Protein AF-A0A7K1LRT9-F1 (afdb_monomer_lite)

Sequence (204 aa):
MMAESLGYDSTLHYGSMNYDNSKLNEEIDSIYSEYKFQIENDLSFPEQRLFNKKLDRLYADDLKVLMGGPVQTLLTGILGLIILGYRKASIEENGMTLLDWIAVFLSLFWLREVFNLVHSFLVGIFYKQPDFFGGDERYISEYYGLYPGTLPIILGILGLLITLFVIFRILPKALQIPFIVSGLIGGISGYIIWFHVVGPFLLP

Secondary structure (DSSP, 8-state):
-HHHHTT--EEEETTEEEE--HHHHHHHHHHHHHSHHHHHTT---TTHHHHHHHHHHHHHHHHHHHHHHHHHHHHHHHHHHHHHHHHHHHHHHH---HHHHHHHHHHGGGHHHHHHHHHHHHHHHHHT-S----SHHHHHHHHTT--TTHHHHHHHHHHHHHHHHIIIIIS-HHHHHHHHHHHHHHHHHHHHHIIIIIHHHH--

pLDDT: mean 70.75, std 14.34, range [31.97, 88.5]

Structure (mmCIF, N/CA/C/O backbone):
data_AF-A0A7K1LRT9-F1
#
_entry.id   AF-A0A7K1LRT9-F1
#
loop_
_atom_site.group_PDB
_atom_site.id
_atom_site.type_symbol
_atom_site.label_atom_id
_atom_site.label_alt_id
_atom_site.label_comp_id
_atom_site.label_asym_id
_atom_site.label_entity_id
_atom_site.label_seq_id
_atom_site.pdbx_PDB_ins_code
_atom_site.Cartn_x
_atom_site.Cartn_y
_atom_site.Cartn_z
_atom_site.occupancy
_atom_site.B_iso_or_equiv
_atom_site.auth_seq_id
_atom_site.auth_comp_id
_atom_site.auth_asym_id
_atom_site.auth_atom_id
_atom_site.pdbx_PDB_model_num
ATOM 1 N N . MET A 1 1 ? -6.123 10.943 -15.034 1.00 48.28 1 MET A N 1
ATOM 2 C CA . MET A 1 1 ? -4.993 10.127 -14.515 1.00 48.28 1 MET A CA 1
ATOM 3 C C . MET A 1 1 ? -3.677 10.723 -15.019 1.00 48.28 1 MET A C 1
ATOM 5 O O . MET A 1 1 ? -3.716 11.446 -16.005 1.00 48.28 1 MET A O 1
ATOM 9 N N . MET A 1 2 ? -2.533 10.497 -14.355 1.00 41.62 2 MET A N 1
ATOM 10 C CA . MET A 1 2 ? -1.248 11.145 -14.714 1.00 41.62 2 MET A CA 1
ATOM 11 C C . MET A 1 2 ? -0.812 10.851 -16.161 1.00 41.62 2 MET A C 1
ATOM 13 O O . MET A 1 2 ? -0.379 11.761 -16.858 1.00 41.62 2 MET A O 1
ATOM 17 N N . ALA A 1 3 ? -1.015 9.631 -16.655 1.00 45.69 3 ALA A N 1
ATOM 18 C CA . ALA A 1 3 ? -0.659 9.270 -18.029 1.00 45.69 3 ALA A CA 1
ATOM 19 C C . ALA A 1 3 ? -1.539 9.920 -19.105 1.00 45.69 3 ALA A C 1
ATOM 21 O O . ALA A 1 3 ? -1.036 10.349 -20.136 1.00 45.69 3 ALA A O 1
ATOM 22 N N . GLU A 1 4 ? -2.829 10.088 -18.822 1.00 47.31 4 GLU A N 1
ATOM 23 C CA . GLU A 1 4 ? -3.756 10.815 -19.695 1.00 47.31 4 GLU A CA 1
ATOM 24 C C . GLU A 1 4 ? -3.394 12.311 -19.747 1.00 47.31 4 GLU A C 1
ATOM 26 O O . GLU A 1 4 ? -3.442 12.940 -20.799 1.00 47.31 4 GLU A O 1
ATOM 31 N N . SER A 1 5 ? -2.908 12.873 -18.629 1.00 47.41 5 SER A N 1
ATOM 32 C CA . SER A 1 5 ? -2.370 14.244 -18.599 1.00 47.41 5 SER A CA 1
ATOM 33 C C . SER A 1 5 ? -1.028 14.401 -19.328 1.00 47.41 5 SER A C 1
ATOM 35 O O . SER A 1 5 ? -0.630 15.521 -19.642 1.00 47.41 5 SER A O 1
ATOM 37 N N . LEU A 1 6 ? -0.343 13.285 -19.604 1.00 50.56 6 LEU A N 1
ATOM 38 C CA . LEU A 1 6 ? 0.922 13.212 -20.341 1.00 50.56 6 LEU A CA 1
ATOM 39 C C . LEU A 1 6 ? 0.732 12.811 -21.819 1.00 50.56 6 LEU A C 1
ATOM 41 O O . LEU A 1 6 ? 1.711 12.813 -22.563 1.00 50.56 6 LEU A O 1
ATOM 45 N N . GLY A 1 7 ? -0.506 12.545 -22.258 1.00 41.66 7 GLY A N 1
ATOM 46 C CA . GLY A 1 7 ? -0.851 12.277 -23.659 1.00 41.66 7 GLY A CA 1
ATOM 47 C C . GLY A 1 7 ? -0.732 10.817 -24.105 1.00 41.66 7 GLY A C 1
ATOM 48 O O . GLY A 1 7 ? -0.661 10.578 -25.308 1.00 41.66 7 GLY A O 1
ATOM 49 N N . TYR A 1 8 ? -0.698 9.862 -23.171 1.00 46.38 8 TYR A N 1
ATOM 50 C CA . TYR A 1 8 ? -0.685 8.429 -23.483 1.00 46.38 8 TYR A CA 1
ATOM 51 C C . TYR A 1 8 ? -2.099 7.837 -23.441 1.00 46.38 8 TYR A C 1
ATOM 53 O O . TYR A 1 8 ? -2.842 8.075 -22.484 1.00 46.38 8 TYR A O 1
ATOM 61 N N . ASP A 1 9 ? -2.436 7.022 -24.445 1.00 42.78 9 ASP A N 1
ATOM 62 C CA . ASP A 1 9 ? -3.629 6.176 -24.429 1.00 42.78 9 ASP A CA 1
ATOM 63 C C . ASP A 1 9 ? -3.404 5.044 -23.415 1.00 42.78 9 ASP A C 1
ATOM 65 O O . ASP A 1 9 ? -2.528 4.190 -23.558 1.00 42.78 9 ASP A O 1
ATOM 69 N N . SER A 1 10 ? -4.151 5.068 -22.314 1.00 39.25 10 SER A N 1
ATOM 70 C CA . SER A 1 10 ? -4.064 4.040 -21.277 1.00 39.25 10 SER A CA 1
ATOM 71 C C . SER A 1 10 ? -5.069 2.930 -21.563 1.00 39.25 10 SER A C 1
ATOM 73 O O . SER A 1 10 ? -6.276 3.168 -21.493 1.00 39.25 10 SER A O 1
ATOM 75 N N . THR A 1 11 ? -4.595 1.711 -21.818 1.00 40.38 11 THR A N 1
ATOM 76 C CA . THR A 1 11 ? -5.452 0.520 -21.811 1.00 40.38 11 THR A CA 1
ATOM 77 C C . THR A 1 11 ? -5.345 -0.148 -20.442 1.00 40.38 11 THR A C 1
ATOM 79 O O . THR A 1 11 ? -4.331 -0.717 -20.043 1.00 40.38 11 THR A O 1
ATOM 82 N N . LEU A 1 12 ? -6.408 0.002 -19.655 1.00 36.09 12 LEU A N 1
ATOM 83 C CA . LEU A 1 12 ? -6.509 -0.552 -18.310 1.00 36.09 12 LEU A CA 1
ATOM 84 C C . LEU A 1 12 ? -6.800 -2.054 -18.412 1.00 36.09 12 LEU A C 1
ATOM 86 O O . LEU A 1 12 ? -7.919 -2.451 -18.723 1.00 36.09 12 LEU A O 1
ATOM 90 N N . HIS A 1 13 ? -5.804 -2.894 -18.128 1.00 35.81 13 HIS A N 1
ATOM 91 C CA . HIS A 1 13 ? -6.025 -4.317 -17.896 1.00 35.81 13 HIS A CA 1
ATOM 92 C C . HIS A 1 13 ? -6.082 -4.621 -16.402 1.00 35.81 13 HIS A C 1
ATOM 94 O O . HIS A 1 13 ? -5.431 -3.995 -15.567 1.00 35.81 13 HIS A O 1
ATOM 100 N N . TYR A 1 14 ? -6.910 -5.605 -16.066 1.00 31.97 14 TYR A N 1
ATOM 101 C CA . TYR A 1 14 ? -7.457 -5.809 -14.730 1.00 31.97 14 TYR A CA 1
ATOM 102 C C . TYR A 1 14 ? -6.443 -6.075 -13.598 1.00 31.97 14 TYR A C 1
ATOM 104 O O . TYR A 1 14 ? -6.769 -5.952 -12.416 1.00 31.97 14 TYR A O 1
ATOM 112 N N . GLY A 1 15 ? -5.204 -6.418 -13.951 1.00 32.94 15 GLY A N 1
ATOM 113 C CA . GLY A 1 15 ? -4.104 -6.659 -13.015 1.00 32.94 15 GLY A CA 1
ATOM 114 C C . GLY A 1 15 ? -2.820 -5.892 -13.334 1.00 32.94 15 GLY A C 1
ATOM 115 O O . GLY A 1 15 ? -1.821 -6.100 -12.655 1.00 32.94 15 GLY A O 1
ATOM 116 N N . S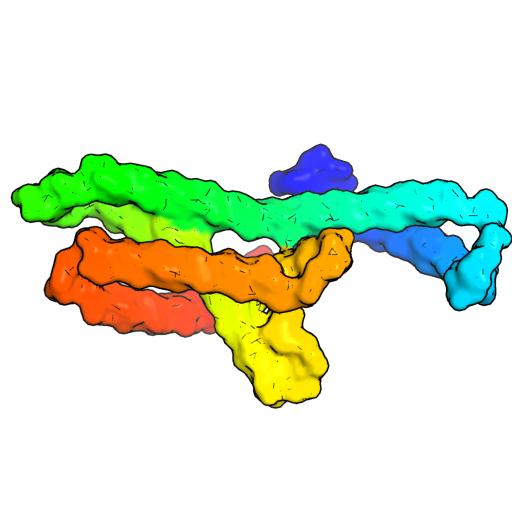ER A 1 16 ? -2.823 -5.028 -14.350 1.00 32.38 16 SER A N 1
ATOM 117 C CA . SER A 1 16 ? -1.655 -4.248 -14.757 1.00 32.38 16 SER A CA 1
ATOM 118 C C . SER A 1 16 ? -2.092 -3.064 -15.608 1.00 32.38 16 SER A C 1
ATOM 120 O O . SER A 1 16 ? -2.808 -3.221 -16.599 1.00 32.38 16 SER A O 1
ATOM 122 N N . MET A 1 17 ? -1.630 -1.874 -15.247 1.00 33.28 17 MET A N 1
ATOM 123 C CA . MET A 1 17 ? -1.825 -0.687 -16.063 1.00 33.28 17 MET A CA 1
ATOM 124 C C . MET A 1 17 ? -0.723 -0.670 -17.125 1.00 33.28 17 MET A C 1
ATOM 126 O O . MET A 1 17 ? 0.401 -0.274 -16.836 1.00 33.28 17 MET A O 1
ATOM 130 N N . ASN A 1 18 ? -1.031 -1.164 -18.327 1.00 37.34 18 ASN A N 1
ATOM 131 C CA . ASN A 1 18 ? -0.152 -0.987 -19.476 1.00 37.34 18 ASN A CA 1
ATOM 132 C C . ASN A 1 18 ? -0.435 0.392 -20.071 1.00 37.34 18 ASN A C 1
ATOM 134 O O . ASN A 1 18 ? -1.564 0.715 -20.445 1.00 37.34 18 ASN A O 1
ATOM 138 N N . TYR A 1 19 ? 0.598 1.220 -20.128 1.00 42.44 19 TYR A N 1
ATOM 139 C CA . TYR A 1 19 ? 0.552 2.468 -20.871 1.00 42.44 19 TYR A CA 1
ATOM 140 C C . TYR A 1 19 ? 1.066 2.218 -22.277 1.00 42.44 19 TYR A C 1
ATOM 142 O O . TYR A 1 19 ? 2.055 1.505 -22.454 1.00 42.44 19 TYR A O 1
ATOM 150 N N . ASP A 1 20 ? 0.377 2.772 -23.273 1.00 43.56 20 ASP A N 1
ATOM 151 C CA . ASP A 1 20 ? 0.738 2.580 -24.667 1.00 43.56 20 ASP A CA 1
ATOM 152 C C . ASP A 1 20 ? 1.995 3.391 -25.024 1.00 43.56 20 ASP A C 1
ATOM 154 O O . ASP A 1 20 ? 1.945 4.500 -25.554 1.00 43.56 20 ASP A O 1
ATOM 158 N N . ASN A 1 21 ? 3.150 2.817 -24.690 1.00 51.25 21 ASN A N 1
ATOM 159 C CA . ASN A 1 21 ? 4.455 3.227 -25.189 1.00 51.25 21 ASN A CA 1
ATOM 160 C C . ASN A 1 21 ? 4.790 2.519 -26.514 1.00 51.25 21 ASN A C 1
ATOM 162 O O . ASN A 1 21 ? 5.950 2.560 -26.908 1.00 51.25 21 ASN A O 1
ATOM 166 N N . SER A 1 22 ? 3.834 1.883 -27.219 1.00 53.91 22 SER A N 1
ATOM 167 C CA . SER A 1 22 ? 4.107 1.067 -28.421 1.00 53.91 22 SER A CA 1
ATOM 168 C C . SER A 1 22 ? 4.966 1.795 -29.444 1.00 53.91 22 SER A C 1
ATOM 170 O O . SER A 1 22 ? 5.979 1.257 -29.854 1.00 53.91 22 SER A O 1
ATOM 172 N N . LYS A 1 23 ? 4.666 3.057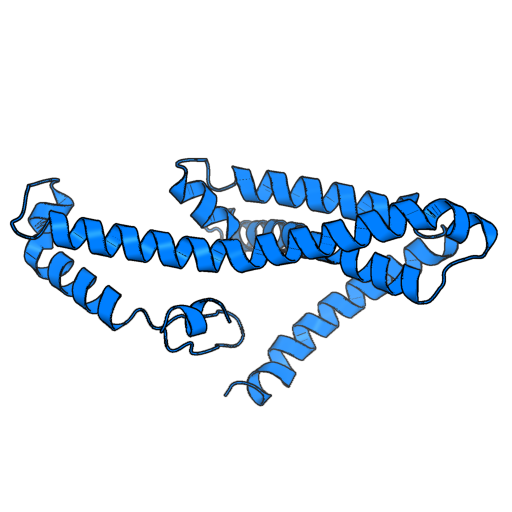 -29.764 1.00 55.25 23 LYS A N 1
ATOM 173 C CA . LYS A 1 23 ? 5.491 3.864 -30.677 1.00 55.25 23 LYS A CA 1
ATOM 174 C C . LYS A 1 23 ? 6.902 4.137 -30.163 1.00 55.25 23 LYS A C 1
ATOM 176 O O . LYS A 1 23 ? 7.846 4.121 -30.942 1.00 55.25 23 LYS A O 1
ATOM 181 N N . LEU A 1 24 ? 7.056 4.428 -28.870 1.00 57.38 24 LEU A N 1
ATOM 182 C CA . LEU A 1 24 ? 8.366 4.712 -28.280 1.00 57.38 24 LEU A CA 1
ATOM 183 C C . LEU A 1 24 ? 9.198 3.424 -28.166 1.00 57.38 24 LEU A C 1
ATOM 185 O O . LEU A 1 24 ? 10.389 3.456 -28.456 1.00 57.38 24 LEU A O 1
ATOM 189 N N . ASN A 1 25 ? 8.557 2.307 -27.819 1.00 57.06 25 ASN A N 1
ATOM 190 C CA . ASN A 1 25 ? 9.142 0.970 -27.776 1.00 57.06 25 ASN A CA 1
ATOM 191 C C . ASN A 1 25 ? 9.493 0.460 -29.172 1.00 57.06 25 ASN A C 1
ATOM 193 O O . ASN A 1 25 ? 10.607 0.007 -29.357 1.00 57.06 25 ASN A O 1
ATOM 197 N N . GLU A 1 26 ? 8.622 0.608 -30.169 1.00 62.16 26 GLU A N 1
ATOM 198 C CA . GLU A 1 26 ? 8.903 0.245 -31.564 1.00 62.16 26 GLU A CA 1
ATOM 199 C C . GLU A 1 26 ? 10.068 1.063 -32.131 1.00 62.16 26 GLU A C 1
ATOM 201 O O . GLU A 1 26 ? 10.920 0.527 -32.834 1.00 62.16 26 GLU A O 1
ATOM 206 N N . GLU A 1 27 ? 10.157 2.356 -31.802 1.00 63.97 27 GLU A N 1
ATOM 207 C CA . GLU A 1 27 ? 11.284 3.201 -32.205 1.00 63.97 27 GLU A CA 1
ATOM 208 C C . GLU A 1 27 ? 12.588 2.821 -31.480 1.00 63.97 27 GLU A C 1
ATOM 210 O O . GLU A 1 27 ? 13.654 2.849 -32.094 1.00 63.97 27 GLU A O 1
ATOM 215 N N . ILE A 1 28 ? 12.529 2.452 -30.196 1.00 63.91 28 ILE A N 1
ATOM 216 C CA . ILE A 1 28 ? 13.687 1.952 -29.435 1.00 63.91 28 ILE A CA 1
ATOM 217 C C . ILE A 1 28 ? 14.117 0.573 -29.954 1.00 63.91 28 ILE A C 1
ATOM 219 O O . ILE A 1 28 ? 15.308 0.369 -30.176 1.00 63.91 28 ILE A O 1
ATOM 223 N N . ASP A 1 29 ? 13.177 -0.333 -30.218 1.00 67.31 29 ASP A N 1
ATOM 224 C CA . ASP A 1 29 ? 13.408 -1.679 -30.749 1.00 67.31 29 ASP A CA 1
ATOM 225 C C . ASP A 1 29 ? 13.947 -1.633 -32.180 1.00 67.31 29 ASP A C 1
ATOM 227 O O . ASP A 1 29 ? 14.833 -2.412 -32.531 1.00 67.31 29 ASP A O 1
ATOM 231 N N . SER A 1 30 ? 13.477 -0.692 -33.005 1.00 71.00 30 SER A N 1
ATOM 232 C CA . SER A 1 30 ? 14.014 -0.438 -34.347 1.00 71.00 30 SER A CA 1
ATOM 233 C C . SER A 1 30 ? 15.479 -0.005 -34.283 1.00 71.00 30 SER A C 1
ATOM 235 O O . SER A 1 30 ? 16.317 -0.580 -34.972 1.00 71.00 30 SER A O 1
ATOM 237 N N . ILE A 1 31 ? 15.816 0.966 -33.428 1.00 67.88 31 ILE A N 1
ATOM 238 C CA . ILE A 1 31 ? 17.205 1.425 -33.264 1.00 67.88 31 ILE A CA 1
ATOM 239 C C . ILE A 1 31 ? 18.064 0.311 -32.640 1.00 67.88 31 ILE A C 1
ATOM 241 O O . ILE A 1 31 ? 19.204 0.092 -33.048 1.00 67.88 31 ILE A O 1
ATOM 245 N N . TYR A 1 32 ? 17.520 -0.439 -31.681 1.00 67.12 32 TYR A N 1
ATOM 246 C CA . TYR A 1 32 ? 18.219 -1.554 -31.050 1.00 67.12 32 TYR A CA 1
ATOM 247 C C . TYR A 1 32 ? 18.503 -2.689 -32.037 1.00 67.12 32 TYR A C 1
ATOM 249 O O . TYR A 1 32 ? 19.597 -3.240 -32.037 1.00 67.12 32 TYR A O 1
ATOM 257 N N . SER A 1 33 ? 17.552 -3.033 -32.905 1.00 73.44 33 SER A N 1
ATOM 258 C CA . SER A 1 33 ? 17.732 -4.080 -33.916 1.00 73.44 33 SER A CA 1
ATOM 259 C C . SER A 1 33 ? 18.689 -3.665 -35.037 1.00 73.44 33 SER A C 1
ATOM 261 O O . SER A 1 33 ? 19.451 -4.508 -35.514 1.00 73.44 33 SER A O 1
ATOM 263 N N . GLU A 1 34 ? 18.726 -2.383 -35.401 1.00 77.94 34 GLU A N 1
ATOM 264 C CA . GLU A 1 34 ? 19.652 -1.837 -36.401 1.00 77.94 34 GLU A CA 1
ATOM 265 C C . GLU A 1 34 ? 21.098 -1.735 -35.884 1.00 77.94 34 GLU A C 1
ATOM 267 O O . GLU A 1 34 ? 22.041 -2.071 -36.603 1.00 77.94 34 GLU A O 1
ATOM 272 N N . TYR A 1 35 ? 21.283 -1.352 -34.617 1.00 74.12 35 TYR A N 1
ATOM 273 C CA . TYR A 1 35 ? 22.601 -1.125 -34.007 1.00 74.12 35 TYR A CA 1
ATOM 274 C C . TYR A 1 35 ? 22.953 -2.134 -32.906 1.00 74.12 35 TYR A C 1
ATOM 276 O O . TYR A 1 35 ? 23.788 -1.856 -32.042 1.00 74.12 35 TYR A O 1
ATOM 284 N N . LYS A 1 36 ? 22.343 -3.325 -32.937 1.00 72.62 36 LYS A N 1
ATOM 285 C CA . LYS A 1 36 ? 22.464 -4.355 -31.892 1.00 72.62 36 LYS A CA 1
ATOM 286 C C . LYS A 1 36 ? 23.911 -4.657 -31.519 1.00 72.62 36 LYS A C 1
ATOM 288 O O . LYS A 1 36 ? 24.269 -4.662 -30.347 1.00 72.62 36 LYS A O 1
ATOM 293 N N . PHE A 1 37 ? 24.752 -4.879 -32.528 1.00 71.12 37 PHE A N 1
ATOM 294 C CA . PHE A 1 37 ? 26.162 -5.201 -32.325 1.00 71.12 37 PHE A CA 1
ATOM 295 C C . PHE A 1 37 ? 26.911 -4.054 -31.638 1.00 71.12 37 PHE A C 1
ATOM 297 O O . PHE A 1 37 ? 27.741 -4.290 -30.767 1.00 71.12 37 PHE A O 1
ATOM 304 N N . GLN A 1 38 ? 26.617 -2.811 -32.009 1.00 74.50 38 GLN A N 1
ATOM 305 C CA . GLN A 1 38 ? 27.254 -1.630 -31.445 1.00 74.50 38 GLN A CA 1
ATOM 306 C C . GLN A 1 38 ? 26.802 -1.396 -30.002 1.00 74.50 38 GLN A C 1
ATOM 308 O O . GLN A 1 38 ? 27.637 -1.095 -29.157 1.00 74.50 38 GLN A O 1
ATOM 313 N N . ILE A 1 39 ? 25.519 -1.605 -29.705 1.00 70.94 39 ILE A N 1
ATOM 314 C CA . ILE A 1 39 ? 24.955 -1.470 -28.357 1.00 70.94 39 ILE A CA 1
ATOM 315 C C . ILE A 1 39 ? 25.490 -2.565 -27.424 1.00 70.94 39 ILE A C 1
ATOM 317 O O . ILE A 1 39 ? 25.904 -2.262 -26.312 1.00 70.94 39 ILE A O 1
ATOM 321 N N . GLU A 1 40 ? 25.547 -3.824 -27.872 1.00 74.00 40 GLU A N 1
ATOM 322 C CA . GLU A 1 40 ? 26.049 -4.945 -27.058 1.00 74.00 40 GLU A CA 1
ATOM 323 C C . GLU A 1 40 ? 27.565 -4.884 -26.796 1.00 74.00 40 GLU A C 1
ATOM 325 O O . GLU A 1 40 ? 28.043 -5.491 -25.841 1.00 74.00 40 GLU A O 1
ATOM 330 N N . ASN A 1 41 ? 28.324 -4.163 -27.629 1.00 75.19 41 ASN A N 1
ATOM 331 C CA . ASN A 1 41 ? 29.781 -4.024 -27.505 1.00 75.19 41 ASN A CA 1
ATOM 332 C C . ASN A 1 41 ? 30.223 -2.626 -27.025 1.00 75.19 41 ASN A C 1
ATOM 334 O O . ASN A 1 41 ? 31.404 -2.298 -27.153 1.00 75.19 41 ASN A O 1
ATOM 338 N N . ASP A 1 42 ? 29.305 -1.799 -26.506 1.00 70.38 42 ASP A N 1
ATOM 339 C CA . ASP A 1 42 ? 29.569 -0.421 -26.048 1.00 70.38 42 ASP A CA 1
ATOM 340 C C . ASP A 1 42 ? 30.277 0.468 -27.097 1.00 70.38 42 ASP A C 1
ATOM 342 O O . ASP A 1 42 ? 31.069 1.365 -26.789 1.00 70.38 42 ASP A O 1
ATOM 346 N N . LEU A 1 43 ? 29.993 0.234 -28.378 1.00 75.56 43 LEU A N 1
ATOM 347 C CA . LEU A 1 43 ? 30.527 1.014 -29.489 1.00 75.56 43 LEU A CA 1
ATOM 348 C C . LEU A 1 43 ? 29.627 2.218 -29.775 1.00 75.56 43 LEU A C 1
ATOM 350 O O . LEU A 1 43 ? 28.402 2.160 -29.664 1.00 75.56 43 LEU A O 1
ATOM 354 N N . SER A 1 44 ? 30.231 3.331 -30.191 1.00 76.25 44 SER A N 1
ATOM 355 C CA . SER A 1 44 ? 29.467 4.513 -30.582 1.00 76.25 44 SER A CA 1
ATOM 356 C C . SER A 1 44 ? 28.700 4.274 -31.886 1.00 76.25 44 SER A C 1
ATOM 358 O O . SER A 1 44 ? 29.216 3.683 -32.837 1.00 76.25 44 SER A O 1
ATOM 360 N N . PHE A 1 45 ? 27.462 4.766 -31.946 1.00 80.62 45 PHE A N 1
ATOM 361 C CA . PHE A 1 45 ? 26.615 4.701 -33.137 1.00 80.62 45 PHE A CA 1
ATOM 362 C C . PHE A 1 45 ? 25.968 6.065 -33.432 1.00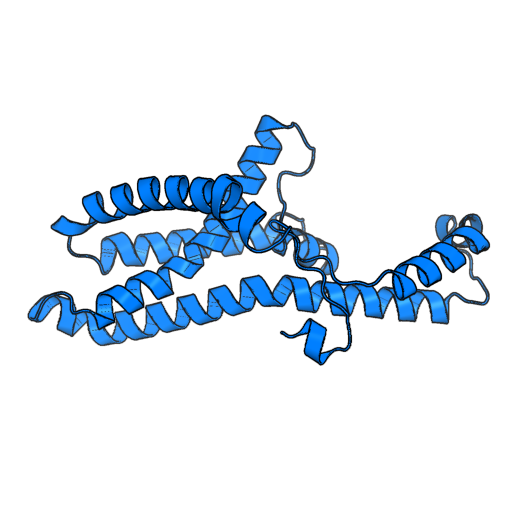 80.62 45 PHE A C 1
ATOM 364 O O . PHE A 1 45 ? 25.802 6.877 -32.515 1.00 80.62 45 PHE A O 1
ATOM 371 N N . PRO A 1 46 ? 25.622 6.361 -34.701 1.00 75.44 46 PRO A N 1
ATOM 372 C CA . PRO A 1 46 ? 25.160 7.690 -35.120 1.00 75.44 46 PRO A CA 1
ATOM 373 C C . PRO A 1 46 ? 23.951 8.206 -34.329 1.00 75.44 46 PRO A C 1
ATOM 375 O O . PRO A 1 46 ? 23.845 9.398 -34.039 1.00 75.44 46 PRO A O 1
ATOM 378 N N . GLU A 1 47 ? 23.068 7.298 -33.923 1.00 74.31 47 GLU A N 1
ATOM 379 C CA . GLU A 1 47 ? 21.813 7.609 -33.237 1.00 74.31 47 GLU A CA 1
ATOM 380 C C . GLU A 1 47 ? 21.894 7.473 -31.711 1.00 74.31 47 GLU A C 1
ATOM 382 O O . GLU A 1 47 ? 20.890 7.644 -31.023 1.00 74.31 47 GLU A O 1
ATOM 387 N N . GLN A 1 48 ? 23.087 7.264 -31.147 1.00 71.25 48 GLN A N 1
ATOM 388 C CA . GLN A 1 48 ? 23.288 6.999 -29.717 1.00 71.25 48 GLN A CA 1
ATOM 389 C C . GLN A 1 48 ? 22.702 8.080 -28.804 1.00 71.25 48 GLN A C 1
ATOM 391 O O . GLN A 1 48 ? 22.092 7.777 -27.782 1.00 71.25 48 GLN A O 1
ATOM 396 N N . ARG A 1 49 ? 22.808 9.360 -29.184 1.00 73.38 49 ARG A N 1
ATOM 397 C CA . ARG A 1 49 ? 22.186 10.459 -28.420 1.00 73.38 49 ARG A CA 1
ATOM 398 C C . ARG A 1 49 ? 20.660 10.425 -28.458 1.00 73.38 49 ARG A C 1
ATOM 400 O O . ARG A 1 49 ? 20.027 10.808 -27.478 1.00 73.38 49 ARG A O 1
ATOM 407 N N . LEU A 1 50 ? 20.075 10.031 -29.588 1.00 72.12 50 LEU A N 1
ATOM 408 C CA . LEU A 1 50 ? 18.625 9.952 -29.754 1.00 72.12 50 LEU A CA 1
ATOM 409 C C . LEU A 1 50 ? 18.071 8.729 -29.018 1.00 72.12 50 LEU A C 1
ATOM 411 O O . LEU A 1 50 ? 17.069 8.862 -28.319 1.00 72.12 50 L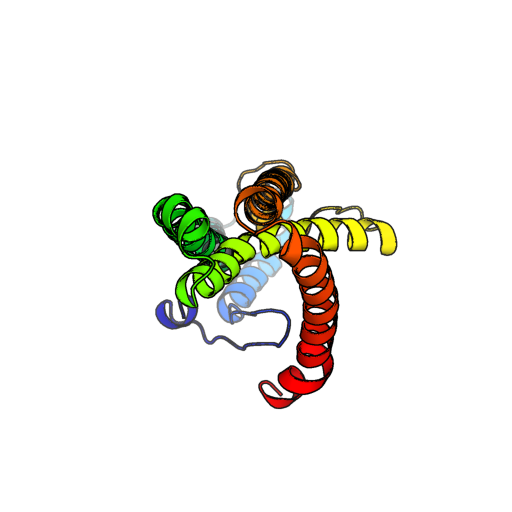EU A O 1
ATOM 415 N N . PHE A 1 51 ? 18.763 7.593 -29.122 1.00 69.50 51 PHE A N 1
ATOM 416 C CA . PHE A 1 51 ? 18.487 6.366 -28.382 1.00 69.50 51 PHE A CA 1
ATOM 417 C C . PHE A 1 51 ? 18.514 6.611 -26.873 1.00 69.50 51 PHE A C 1
ATOM 419 O O . PHE A 1 51 ? 17.491 6.436 -26.221 1.00 69.50 51 PHE A O 1
ATOM 426 N N . ASN A 1 52 ? 19.616 7.151 -26.339 1.00 71.00 52 ASN A N 1
ATOM 427 C CA . ASN A 1 52 ? 19.741 7.438 -24.907 1.00 71.00 52 ASN A CA 1
ATOM 428 C C . ASN A 1 52 ? 18.662 8.413 -24.428 1.00 71.00 52 ASN A C 1
ATOM 430 O O . ASN A 1 52 ? 18.029 8.174 -23.414 1.00 71.00 52 ASN A O 1
ATOM 434 N N . LYS A 1 53 ? 18.361 9.469 -25.195 1.00 74.81 53 LYS A N 1
ATOM 435 C CA . LYS A 1 53 ? 17.301 10.422 -24.833 1.00 74.81 53 LYS A CA 1
ATOM 436 C C . LYS A 1 53 ? 15.905 9.782 -24.801 1.00 74.81 53 LYS A C 1
ATOM 438 O O . LYS A 1 53 ? 15.078 10.175 -23.979 1.00 74.81 53 LYS A O 1
ATOM 443 N N . LYS A 1 54 ? 15.606 8.861 -25.724 1.00 68.12 54 LYS A N 1
ATOM 444 C CA . LYS A 1 54 ? 14.333 8.120 -25.752 1.00 68.12 54 LYS A CA 1
ATOM 445 C C . LYS A 1 54 ? 14.260 7.125 -24.597 1.00 68.12 54 LYS A C 1
ATOM 447 O O . LYS A 1 54 ? 13.224 7.056 -23.946 1.00 68.12 54 LYS A O 1
ATOM 452 N N . LEU A 1 55 ? 15.367 6.447 -24.312 1.00 66.94 55 LEU A N 1
ATOM 453 C CA . LEU A 1 55 ? 15.504 5.506 -23.210 1.00 66.94 55 LEU A CA 1
ATOM 454 C C . LEU A 1 55 ? 15.361 6.208 -21.848 1.00 66.94 55 LEU A C 1
ATOM 456 O O . LEU A 1 55 ? 14.555 5.793 -21.025 1.00 66.94 55 LEU A O 1
ATOM 460 N N . ASP A 1 56 ? 16.031 7.346 -21.656 1.00 69.44 56 ASP A N 1
ATOM 461 C CA . ASP A 1 56 ? 15.907 8.189 -20.461 1.00 69.44 56 ASP A CA 1
ATOM 462 C C . ASP A 1 56 ? 14.467 8.671 -20.255 1.00 69.44 56 ASP A C 1
ATOM 464 O O . ASP A 1 56 ? 13.980 8.743 -19.128 1.00 69.44 56 ASP A O 1
ATOM 468 N N . ARG A 1 57 ? 13.767 9.010 -21.345 1.00 69.75 57 ARG A N 1
ATOM 469 C CA . ARG A 1 57 ? 12.363 9.426 -21.286 1.00 69.75 57 ARG A CA 1
ATOM 470 C C . ARG A 1 57 ? 11.448 8.265 -20.908 1.00 69.75 57 ARG A C 1
ATOM 472 O O . ARG A 1 57 ? 10.570 8.470 -20.077 1.00 69.75 57 ARG A O 1
ATOM 479 N N . LEU A 1 58 ? 11.672 7.086 -21.486 1.00 66.75 58 LEU A N 1
ATOM 480 C CA . LEU A 1 58 ? 10.934 5.871 -21.153 1.00 66.75 58 LEU A CA 1
ATOM 481 C C . LEU A 1 58 ? 11.122 5.520 -19.673 1.00 66.75 58 LEU A C 1
ATOM 483 O O . LEU A 1 58 ? 10.139 5.424 -18.947 1.00 66.75 58 LEU A O 1
ATOM 487 N N . TYR A 1 59 ? 12.366 5.481 -19.189 1.00 64.69 59 TYR A N 1
ATOM 488 C CA . TYR A 1 59 ? 12.646 5.255 -17.771 1.00 64.69 59 TYR A CA 1
ATOM 489 C C . TYR A 1 59 ? 12.030 6.328 -16.871 1.00 64.69 59 TYR A C 1
ATOM 491 O O . TYR A 1 59 ? 11.458 6.005 -15.835 1.00 64.69 59 TYR A O 1
ATOM 499 N N . ALA A 1 60 ? 12.108 7.606 -17.245 1.00 64.38 60 ALA A N 1
ATOM 500 C CA . ALA A 1 60 ? 11.536 8.684 -16.443 1.00 64.38 60 ALA A CA 1
ATOM 501 C C . ALA A 1 60 ? 10.003 8.629 -16.367 1.00 64.38 60 ALA A C 1
ATOM 503 O O . ALA A 1 60 ? 9.435 8.996 -15.337 1.00 64.38 60 ALA A O 1
ATOM 504 N N . ASP A 1 61 ? 9.327 8.224 -17.441 1.00 64.50 61 ASP A N 1
ATOM 505 C CA . ASP A 1 61 ? 7.869 8.119 -17.473 1.00 64.50 61 ASP A CA 1
ATOM 506 C C . ASP A 1 61 ? 7.390 6.844 -16.762 1.00 64.50 61 ASP A C 1
ATOM 508 O O . ASP A 1 61 ? 6.485 6.937 -15.926 1.00 64.50 61 ASP A O 1
ATOM 512 N N . ASP A 1 62 ? 8.072 5.713 -16.963 1.00 64.00 62 ASP A N 1
ATOM 513 C CA . ASP A 1 62 ? 7.826 4.476 -16.218 1.00 64.00 62 ASP A CA 1
ATOM 514 C C . ASP A 1 62 ? 8.013 4.706 -14.720 1.00 64.00 62 ASP A C 1
ATOM 516 O O . ASP A 1 62 ? 7.115 4.402 -13.945 1.00 64.00 62 ASP A O 1
ATOM 520 N N . LEU A 1 63 ? 9.098 5.355 -14.287 1.00 62.91 63 LEU A N 1
ATOM 521 C CA . LEU A 1 63 ? 9.316 5.671 -12.872 1.00 62.91 63 LEU A CA 1
ATOM 522 C C . LEU A 1 63 ? 8.221 6.548 -12.269 1.00 62.91 63 LEU A C 1
ATOM 524 O O . LEU A 1 63 ? 7.840 6.336 -11.121 1.00 62.91 63 LEU A O 1
ATOM 528 N N . LYS A 1 64 ? 7.705 7.547 -12.994 1.00 62.22 64 LYS A N 1
ATOM 529 C CA . LYS A 1 64 ? 6.606 8.392 -12.485 1.00 62.22 64 LYS A CA 1
ATOM 530 C C . LYS A 1 64 ? 5.330 7.587 -12.301 1.00 62.22 64 LYS A C 1
ATOM 532 O O . LYS A 1 64 ? 4.626 7.779 -11.310 1.00 62.22 64 LYS A O 1
ATOM 537 N N . VAL A 1 65 ? 5.036 6.706 -13.252 1.00 64.50 65 VAL A N 1
ATOM 538 C CA . VAL A 1 65 ? 3.912 5.774 -13.182 1.00 64.50 65 VAL A CA 1
ATOM 539 C C . VAL A 1 65 ? 4.065 4.859 -11.972 1.00 64.50 65 VAL A C 1
ATOM 541 O O . VAL A 1 65 ? 3.152 4.757 -11.152 1.00 64.50 65 VAL A O 1
ATOM 544 N N . LEU A 1 66 ? 5.247 4.267 -11.837 1.00 63.91 66 LEU A N 1
ATOM 545 C CA . LEU A 1 66 ? 5.579 3.298 -10.811 1.00 63.91 66 LEU A CA 1
ATOM 546 C C . LEU A 1 66 ? 5.581 3.912 -9.410 1.00 63.91 66 LEU A C 1
ATOM 548 O O . LEU A 1 66 ? 5.120 3.298 -8.461 1.00 63.91 66 LEU A O 1
ATOM 552 N N . MET A 1 67 ? 6.065 5.149 -9.270 1.00 65.56 67 MET A N 1
ATOM 553 C CA . MET A 1 67 ? 6.047 5.892 -8.007 1.00 65.56 67 MET A CA 1
ATOM 554 C C . MET A 1 67 ? 4.654 6.425 -7.661 1.00 65.56 67 MET A C 1
ATOM 556 O O . MET A 1 67 ? 4.353 6.612 -6.482 1.00 65.56 67 MET A O 1
ATOM 560 N N . GLY A 1 68 ? 3.798 6.675 -8.656 1.00 67.81 68 GLY A N 1
ATOM 561 C CA . GLY A 1 68 ? 2.477 7.269 -8.454 1.00 67.81 68 GLY A CA 1
ATOM 562 C C . GLY A 1 68 ? 1.595 6.454 -7.508 1.00 67.81 68 GLY A C 1
ATOM 563 O O . GLY A 1 68 ? 0.991 7.020 -6.596 1.00 67.81 68 GLY A O 1
ATOM 564 N N . GLY A 1 69 ? 1.579 5.129 -7.673 1.00 71.12 69 GLY A N 1
ATOM 565 C CA . GLY A 1 69 ? 0.832 4.212 -6.806 1.00 71.12 69 GLY A CA 1
ATOM 566 C C . GLY A 1 69 ? 1.316 4.239 -5.348 1.00 71.12 69 GLY A C 1
ATOM 567 O O . GLY A 1 69 ? 0.558 4.669 -4.471 1.00 71.12 69 GLY A O 1
ATOM 568 N N . PRO A 1 70 ? 2.572 3.842 -5.068 1.00 74.50 70 PRO A N 1
ATOM 569 C CA . PRO A 1 70 ? 3.159 3.868 -3.730 1.00 74.50 70 PRO A CA 1
ATOM 570 C C . PRO A 1 70 ? 3.039 5.222 -3.048 1.00 74.50 70 PRO A C 1
ATOM 572 O O . PRO A 1 70 ? 2.473 5.302 -1.957 1.00 74.50 70 PRO A O 1
ATOM 575 N N . VAL A 1 71 ? 3.444 6.312 -3.704 1.00 78.19 71 VAL A N 1
ATOM 576 C CA . VAL A 1 71 ? 3.395 7.654 -3.107 1.00 78.19 71 VAL A CA 1
ATOM 577 C C . VAL A 1 71 ? 1.967 8.048 -2.735 1.00 78.19 71 VAL A C 1
ATOM 579 O O . VAL A 1 71 ? 1.740 8.535 -1.626 1.00 78.19 71 VAL A O 1
ATOM 582 N N . GLN A 1 72 ? 0.982 7.795 -3.602 1.00 79.25 72 GLN A N 1
ATOM 583 C CA . GLN A 1 72 ? -0.418 8.088 -3.291 1.00 79.25 72 GLN A CA 1
ATOM 584 C C . GLN A 1 72 ? -0.899 7.310 -2.059 1.00 79.25 72 GLN A C 1
ATOM 586 O O . GLN A 1 72 ? -1.567 7.876 -1.185 1.00 79.25 72 GLN A O 1
ATOM 591 N N . THR A 1 73 ? -0.560 6.023 -1.972 1.00 82.38 73 THR A N 1
ATOM 592 C CA . THR A 1 73 ? -0.970 5.188 -0.836 1.00 82.38 73 THR A CA 1
ATOM 593 C C . THR A 1 73 ? -0.283 5.582 0.468 1.00 82.38 73 THR A C 1
ATOM 595 O O . THR A 1 73 ? -0.956 5.664 1.497 1.00 82.38 73 THR A O 1
ATOM 598 N N . LEU A 1 74 ? 1.000 5.948 0.424 1.00 84.00 74 LEU A N 1
ATOM 599 C CA . LEU A 1 74 ? 1.743 6.468 1.572 1.00 84.00 74 LEU A CA 1
ATOM 600 C C . LEU A 1 74 ? 1.122 7.771 2.083 1.00 84.00 74 LEU A C 1
ATOM 602 O O . LEU A 1 74 ? 0.850 7.897 3.276 1.00 84.00 74 LEU A O 1
ATOM 606 N N . LEU A 1 75 ? 0.831 8.721 1.189 1.00 84.56 75 LEU A N 1
ATOM 607 C CA . LEU A 1 75 ? 0.220 10.002 1.560 1.00 84.56 75 LEU A CA 1
ATOM 608 C C . LEU A 1 75 ? -1.170 9.813 2.176 1.00 84.56 75 LEU A C 1
ATOM 610 O O . LEU A 1 75 ? -1.483 10.418 3.201 1.00 84.56 75 LEU A O 1
ATOM 614 N N . THR A 1 76 ? -1.978 8.928 1.596 1.00 87.81 76 THR A N 1
ATOM 615 C CA . THR A 1 76 ? -3.317 8.600 2.107 1.00 87.81 76 THR A CA 1
ATOM 616 C C . THR A 1 76 ? -3.230 7.947 3.490 1.00 87.81 76 THR A C 1
ATOM 618 O O . THR A 1 76 ? -3.958 8.324 4.412 1.00 87.81 76 THR A O 1
ATOM 621 N N . GLY A 1 77 ? -2.274 7.036 3.673 1.00 86.44 77 GLY A N 1
ATOM 622 C CA . GLY A 1 77 ? -1.985 6.405 4.954 1.00 86.44 77 GLY A CA 1
ATOM 623 C C . GLY A 1 77 ? -1.530 7.390 6.030 1.00 86.44 77 GLY A C 1
ATOM 624 O O . GLY A 1 77 ? -1.998 7.326 7.169 1.00 86.44 77 GLY A O 1
ATOM 625 N N . ILE A 1 78 ? -0.650 8.330 5.676 1.00 88.44 78 ILE A N 1
ATOM 626 C CA . ILE A 1 78 ? -0.172 9.392 6.575 1.00 88.44 78 ILE A CA 1
ATOM 627 C C . ILE A 1 78 ? -1.328 10.295 7.010 1.00 88.44 78 ILE A C 1
ATOM 629 O O . ILE A 1 78 ? -1.446 10.589 8.198 1.00 88.44 78 ILE A O 1
ATOM 633 N N . LEU A 1 79 ? -2.214 10.691 6.092 1.00 88.38 79 LEU A N 1
ATOM 634 C CA . LEU A 1 79 ? -3.398 11.486 6.434 1.00 88.38 79 LEU A CA 1
ATOM 635 C C . LEU A 1 79 ? -4.285 10.765 7.455 1.00 88.38 79 LEU A C 1
ATOM 637 O O . LEU A 1 79 ? -4.685 11.373 8.449 1.00 88.38 79 LEU A O 1
ATOM 641 N N . GLY A 1 80 ? -4.526 9.464 7.265 1.00 88.00 80 GLY A N 1
ATOM 642 C CA . GLY A 1 80 ? -5.239 8.643 8.247 1.00 88.00 80 GLY A CA 1
ATOM 643 C C . GLY A 1 80 ? -4.566 8.663 9.623 1.00 88.00 80 GLY A C 1
ATOM 644 O O . GLY A 1 80 ? -5.225 8.899 10.634 1.00 88.00 80 GLY A O 1
ATOM 645 N N . LEU A 1 81 ? -3.237 8.502 9.667 1.00 87.38 81 LEU A N 1
ATOM 646 C CA . LEU A 1 81 ? -2.479 8.486 10.926 1.00 87.38 81 LEU A CA 1
ATOM 647 C C . LEU A 1 81 ? -2.530 9.822 11.662 1.00 87.38 81 LEU A C 1
ATOM 649 O O . LEU A 1 81 ? -2.666 9.838 12.884 1.00 87.38 81 LEU A O 1
ATOM 653 N N . ILE A 1 82 ? -2.433 10.933 10.931 1.00 88.50 82 ILE A N 1
ATOM 654 C CA . ILE A 1 82 ? -2.523 12.277 11.505 1.00 88.50 82 ILE A CA 1
ATOM 655 C C . ILE A 1 82 ? -3.892 12.460 12.165 1.00 88.50 82 ILE A C 1
ATOM 657 O O . ILE A 1 82 ? -3.962 12.863 13.327 1.00 88.50 82 ILE A O 1
ATOM 661 N N . ILE A 1 83 ? -4.975 12.102 11.468 1.00 87.31 83 ILE A N 1
ATOM 662 C CA . ILE A 1 83 ? -6.340 12.210 12.001 1.00 87.31 83 ILE A CA 1
ATOM 663 C C . ILE A 1 83 ? -6.493 11.361 13.270 1.00 87.31 83 ILE A C 1
ATOM 665 O O . ILE A 1 83 ? -6.985 11.861 14.283 1.00 87.31 83 ILE A O 1
ATOM 669 N N . LEU A 1 84 ? -6.024 10.110 13.259 1.00 86.81 84 LEU A N 1
ATOM 670 C CA . LEU A 1 84 ? -6.092 9.243 14.440 1.00 86.81 84 LEU A CA 1
ATOM 671 C C . LEU A 1 84 ? -5.244 9.765 15.602 1.00 86.81 84 LEU A C 1
ATOM 673 O O . LEU A 1 84 ? -5.666 9.672 16.753 1.00 86.81 84 LEU A O 1
ATOM 677 N N . GLY A 1 85 ? -4.072 10.338 15.320 1.00 84.62 85 GLY A N 1
ATOM 678 C CA . GLY A 1 85 ? -3.203 10.943 16.326 1.00 84.62 85 GLY A CA 1
ATOM 679 C C . GLY A 1 85 ? -3.891 12.090 17.066 1.00 84.62 85 GLY A C 1
ATOM 680 O O . GLY A 1 85 ? -3.882 12.114 18.296 1.00 84.62 85 GLY A O 1
ATOM 681 N N . TYR A 1 86 ? -4.554 12.989 16.332 1.00 85.56 86 TYR A N 1
ATOM 682 C CA . TYR A 1 86 ? -5.320 14.092 16.923 1.00 85.56 86 TYR A CA 1
ATOM 683 C C . TYR A 1 86 ? -6.559 13.620 17.685 1.00 85.56 86 TYR A C 1
ATOM 685 O O . TYR A 1 86 ? -6.923 14.212 18.700 1.00 85.56 86 TYR A O 1
ATOM 693 N N . ARG A 1 87 ? -7.214 12.553 17.219 1.00 82.94 87 ARG A N 1
ATOM 694 C CA . ARG A 1 87 ? -8.466 12.069 17.815 1.00 82.94 87 ARG A CA 1
ATOM 695 C C . ARG A 1 87 ? -8.284 11.018 18.897 1.00 82.94 87 ARG A C 1
ATOM 697 O O . ARG A 1 87 ? -9.251 10.707 19.584 1.00 82.94 87 ARG A O 1
ATOM 704 N N . LYS A 1 88 ? -7.062 10.536 19.127 1.00 78.88 88 LYS A N 1
ATOM 705 C CA . LYS A 1 88 ? -6.764 9.488 20.109 1.00 78.88 88 LYS A CA 1
ATOM 706 C C . LYS A 1 88 ? -7.352 9.767 21.498 1.00 78.88 88 LYS A C 1
ATOM 708 O O . LYS A 1 88 ? -8.004 8.893 22.056 1.00 78.88 88 LYS A O 1
ATOM 713 N N . ALA A 1 89 ? -7.164 10.977 22.029 1.00 75.19 89 ALA A N 1
ATOM 714 C CA . ALA A 1 89 ? -7.699 11.349 23.343 1.00 75.19 89 ALA A CA 1
ATOM 715 C C . ALA A 1 89 ? -9.240 11.308 23.375 1.00 75.19 89 ALA A C 1
ATOM 717 O O . ALA A 1 89 ? -9.838 10.828 24.330 1.00 75.19 89 ALA A O 1
ATOM 718 N N . SER A 1 90 ? -9.884 11.733 22.284 1.00 77.44 90 SER A N 1
ATOM 719 C CA . SER A 1 90 ? -11.343 11.712 22.150 1.00 77.44 90 SER A CA 1
ATOM 720 C C . SER A 1 90 ? -11.900 10.290 22.005 1.00 77.44 90 SER A C 1
ATOM 722 O O . SER A 1 90 ? -12.975 10.020 22.535 1.00 77.44 90 SER A O 1
ATOM 724 N N . ILE A 1 91 ? -11.166 9.381 21.348 1.00 81.00 91 ILE A N 1
ATOM 725 C CA . ILE A 1 91 ? -11.535 7.962 21.202 1.00 81.00 91 ILE A CA 1
ATOM 726 C C . ILE A 1 91 ? -11.524 7.249 22.560 1.00 81.00 91 ILE A C 1
ATOM 728 O O . ILE A 1 91 ? -12.402 6.427 22.823 1.00 81.00 91 ILE A O 1
ATOM 732 N N . GLU A 1 92 ? -10.548 7.557 23.420 1.00 76.56 92 GLU A N 1
ATOM 733 C CA . GLU A 1 92 ? -10.456 6.971 24.764 1.00 76.56 92 GLU A CA 1
ATOM 734 C C . GLU A 1 92 ? -11.609 7.437 25.674 1.00 76.56 92 GLU A C 1
ATOM 736 O O . GLU A 1 92 ? -12.117 6.636 26.456 1.00 76.56 92 GLU A O 1
ATOM 741 N N . GLU A 1 93 ? -12.068 8.687 25.537 1.00 77.38 93 GLU A N 1
ATOM 742 C CA . GLU A 1 93 ? -13.144 9.250 26.370 1.00 77.38 93 GLU A CA 1
ATOM 743 C C . GLU A 1 93 ? -14.564 8.994 25.836 1.00 77.38 93 GLU A C 1
ATOM 745 O O . GLU A 1 93 ? -15.467 8.700 26.615 1.00 77.38 93 GLU A O 1
ATOM 750 N N . ASN A 1 94 ? -14.787 9.100 24.521 1.00 78.69 94 ASN A N 1
ATOM 751 C CA . ASN A 1 94 ? -16.127 9.083 23.908 1.00 78.69 94 ASN A CA 1
ATOM 752 C C . ASN A 1 94 ? -16.394 7.841 23.042 1.00 78.69 94 ASN A C 1
ATOM 754 O O . ASN A 1 94 ? -17.487 7.691 22.491 1.00 78.69 94 ASN A O 1
ATOM 758 N N . GLY A 1 95 ? -15.411 6.946 22.910 1.00 80.06 95 GLY A N 1
ATOM 759 C CA . GLY A 1 95 ? -15.467 5.811 21.993 1.00 80.06 95 GLY A CA 1
ATOM 760 C C . GLY A 1 95 ? -15.203 6.196 20.531 1.00 80.06 95 GLY A C 1
ATOM 761 O O . GLY A 1 95 ? -14.934 7.347 20.193 1.00 80.06 95 GLY A O 1
ATOM 762 N N . MET A 1 96 ? -15.251 5.201 19.639 1.00 81.50 96 MET A N 1
ATOM 763 C CA . MET A 1 96 ? -14.980 5.400 18.210 1.00 81.50 96 MET A CA 1
ATOM 764 C C . MET A 1 96 ? -16.188 5.966 17.466 1.00 81.50 96 MET A C 1
ATOM 766 O O . MET A 1 96 ? -17.270 5.379 17.461 1.00 81.50 96 MET A O 1
ATOM 770 N N . THR A 1 97 ? -15.970 7.062 16.749 1.00 85.75 97 THR A N 1
ATOM 771 C CA . THR A 1 97 ? -16.949 7.656 15.830 1.00 85.75 97 THR A CA 1
ATOM 772 C C . THR A 1 97 ? -16.711 7.196 14.387 1.00 85.75 97 THR A C 1
ATOM 774 O O . THR A 1 97 ? -15.653 6.663 14.057 1.00 85.75 97 THR A O 1
ATOM 777 N N . LEU A 1 98 ? -17.668 7.442 13.484 1.00 86.19 98 LEU A N 1
ATOM 778 C CA . LEU A 1 98 ? -17.545 7.088 12.059 1.00 86.19 98 LEU A CA 1
ATOM 779 C C . LEU A 1 98 ? -16.271 7.658 11.405 1.00 86.19 98 LEU A C 1
ATOM 781 O O . LEU A 1 98 ? -15.622 6.985 10.611 1.00 86.19 98 LEU A O 1
ATOM 785 N N . LEU A 1 99 ? -15.889 8.883 11.769 1.00 84.19 99 LEU A N 1
ATOM 786 C CA . LEU A 1 99 ? -14.674 9.523 11.264 1.00 84.19 99 LEU A CA 1
ATOM 787 C C . LEU A 1 99 ? -13.392 8.817 11.742 1.00 84.19 99 LEU A C 1
ATOM 789 O O . LEU A 1 99 ? -12.415 8.783 10.999 1.00 84.19 99 LEU A O 1
ATOM 793 N N . ASP A 1 100 ? -13.397 8.214 12.937 1.00 85.69 100 ASP A N 1
ATOM 794 C CA . ASP A 1 100 ? -12.254 7.427 13.425 1.00 85.69 100 ASP A CA 1
ATOM 795 C C . ASP A 1 100 ? -12.123 6.130 12.636 1.00 85.69 100 ASP A C 1
ATOM 797 O O . ASP A 1 100 ? -11.020 5.749 12.262 1.00 85.69 100 ASP A O 1
ATOM 801 N N . TRP A 1 101 ? -13.248 5.494 12.301 1.00 85.44 101 TRP A N 1
ATOM 802 C CA . TRP A 1 101 ? -13.254 4.325 11.425 1.00 85.44 101 TRP A CA 1
ATOM 803 C C . TRP A 1 101 ? -12.702 4.646 10.041 1.00 85.44 101 TRP A C 1
ATOM 805 O O . TRP A 1 101 ? -11.832 3.926 9.559 1.00 85.44 101 TRP A O 1
ATOM 815 N N . ILE A 1 102 ? -13.143 5.748 9.425 1.00 87.06 102 ILE A N 1
ATOM 816 C CA . ILE A 1 102 ? -12.602 6.200 8.135 1.00 87.06 102 ILE A CA 1
ATOM 817 C C . ILE A 1 102 ? -11.092 6.434 8.246 1.00 87.06 102 ILE A C 1
ATOM 819 O O . ILE A 1 102 ? -10.342 5.985 7.386 1.00 87.06 102 ILE A O 1
ATOM 823 N N . ALA A 1 103 ? -10.626 7.071 9.320 1.00 87.12 103 ALA A N 1
ATOM 824 C CA . ALA A 1 103 ? -9.204 7.310 9.528 1.00 87.12 103 ALA A CA 1
ATOM 825 C C . ALA A 1 103 ? -8.405 6.009 9.742 1.00 87.12 103 ALA A C 1
ATOM 827 O O . ALA A 1 103 ? -7.318 5.879 9.182 1.00 87.12 103 ALA A O 1
ATOM 828 N N . VAL A 1 104 ? -8.958 5.014 10.452 1.00 86.88 104 VAL A N 1
ATOM 829 C CA . VAL A 1 104 ? -8.383 3.658 10.553 1.00 86.88 104 VAL A CA 1
ATOM 830 C C . VAL A 1 104 ? -8.263 3.022 9.168 1.00 86.88 104 VAL A C 1
ATOM 832 O O . VAL A 1 104 ? -7.191 2.526 8.826 1.00 86.88 104 VAL A O 1
ATOM 835 N N . PHE A 1 105 ? -9.315 3.076 8.346 1.00 86.12 105 PHE A N 1
ATOM 836 C CA . PHE A 1 105 ? -9.273 2.552 6.978 1.00 86.12 105 PHE A CA 1
ATOM 837 C C . PHE A 1 105 ? -8.244 3.276 6.104 1.00 86.12 105 PHE A C 1
ATOM 839 O O . PHE A 1 105 ? -7.527 2.621 5.353 1.00 86.12 105 PHE A O 1
ATOM 846 N N . LEU A 1 106 ? -8.114 4.599 6.228 1.00 86.44 106 LEU A N 1
ATOM 847 C CA . LEU A 1 106 ? -7.091 5.367 5.516 1.00 86.44 106 LEU A CA 1
ATOM 848 C C . LEU A 1 106 ? -5.684 4.952 5.954 1.00 86.44 106 LEU A C 1
ATOM 850 O O . LEU A 1 106 ? -4.837 4.697 5.106 1.00 86.44 106 LEU A O 1
ATOM 854 N N . SER A 1 107 ? -5.433 4.795 7.256 1.00 86.94 107 SER A N 1
ATOM 855 C CA . SER A 1 107 ? -4.138 4.317 7.757 1.00 86.94 107 SER A CA 1
ATOM 856 C C . SER A 1 107 ? -3.792 2.905 7.286 1.00 86.94 107 SER A C 1
ATOM 858 O O . SER A 1 107 ? -2.613 2.602 7.106 1.00 86.94 107 SER A O 1
ATOM 860 N N . LEU A 1 108 ? -4.790 2.052 7.040 1.00 84.06 108 LEU A N 1
ATOM 861 C CA . LEU A 1 108 ? -4.574 0.713 6.494 1.00 84.06 108 LEU A CA 1
ATOM 862 C C . LEU A 1 108 ? -4.052 0.704 5.051 1.00 84.06 108 LEU A C 1
ATOM 864 O O . LEU A 1 108 ? -3.629 -0.353 4.596 1.00 84.06 108 LEU A O 1
ATOM 868 N N . PHE A 1 109 ? -3.986 1.834 4.339 1.00 86.25 109 PHE A N 1
ATOM 869 C CA . PHE A 1 109 ? -3.343 1.880 3.017 1.00 86.25 109 PHE A CA 1
ATOM 870 C C . PHE A 1 109 ? -1.862 1.467 3.061 1.00 86.25 109 PHE A C 1
ATOM 872 O O . PHE A 1 109 ? -1.356 0.910 2.090 1.00 86.25 109 PHE A O 1
ATOM 879 N N . TRP A 1 110 ? -1.196 1.625 4.210 1.00 84.50 110 TRP A N 1
ATOM 880 C CA . TRP A 1 110 ? 0.154 1.101 4.452 1.00 84.50 110 TRP A CA 1
ATOM 881 C C . TRP A 1 110 ? 0.251 -0.431 4.377 1.00 84.50 110 TRP A C 1
ATOM 883 O O . TRP A 1 110 ? 1.342 -0.968 4.198 1.00 84.50 110 TRP A O 1
ATOM 893 N N . LEU A 1 111 ? -0.874 -1.149 4.475 1.00 82.69 111 LEU A N 1
ATOM 894 C CA . LEU A 1 111 ? -0.923 -2.600 4.304 1.00 82.69 111 LEU A CA 1
ATOM 895 C C . LEU A 1 111 ? -0.576 -3.019 2.868 1.00 82.69 111 LEU A C 1
ATOM 897 O O . LEU A 1 111 ? -0.156 -4.154 2.669 1.00 82.69 111 LEU A O 1
ATOM 901 N N . ARG A 1 112 ? -0.701 -2.122 1.879 1.00 81.25 112 ARG A N 1
ATOM 902 C CA . ARG A 1 112 ? -0.324 -2.403 0.486 1.00 81.25 112 ARG A CA 1
ATOM 903 C C . ARG A 1 112 ? 1.167 -2.712 0.353 1.00 81.25 112 ARG A C 1
ATOM 905 O O . ARG A 1 112 ? 1.513 -3.701 -0.274 1.00 81.25 112 ARG A O 1
ATOM 912 N N . GLU A 1 113 ? 2.024 -1.934 1.010 1.00 80.94 113 GLU A N 1
ATOM 913 C CA . GLU A 1 113 ? 3.480 -2.154 1.015 1.00 80.94 113 GLU A CA 1
ATOM 914 C C . GLU A 1 113 ? 3.836 -3.503 1.660 1.00 80.94 113 GLU A C 1
ATOM 916 O O . GLU A 1 113 ? 4.667 -4.261 1.162 1.00 80.94 113 GLU A O 1
ATOM 921 N N . VAL A 1 114 ? 3.138 -3.851 2.749 1.00 83.38 114 VAL A N 1
ATOM 922 C CA . VAL A 1 114 ? 3.282 -5.154 3.414 1.00 83.38 114 VAL A CA 1
ATOM 923 C C . VAL A 1 114 ? 2.822 -6.284 2.493 1.00 83.38 114 VAL A C 1
ATOM 925 O O . VAL A 1 114 ? 3.504 -7.300 2.377 1.00 83.38 114 VAL A O 1
ATOM 928 N N . PHE A 1 115 ? 1.677 -6.115 1.828 1.00 79.25 115 PHE A N 1
ATOM 929 C CA . PHE A 1 115 ? 1.134 -7.095 0.895 1.00 79.25 115 PHE A CA 1
ATOM 930 C C . PHE A 1 115 ? 2.066 -7.306 -0.299 1.00 79.25 115 PHE A C 1
ATOM 932 O O . PHE A 1 115 ? 2.357 -8.454 -0.615 1.00 79.25 115 PHE A O 1
ATOM 939 N N . ASN A 1 116 ? 2.588 -6.238 -0.907 1.00 75.75 116 ASN A N 1
ATOM 940 C CA . ASN A 1 116 ? 3.542 -6.314 -2.016 1.00 75.75 116 ASN A CA 1
ATOM 941 C C . ASN A 1 116 ? 4.805 -7.086 -1.618 1.00 75.75 116 ASN A C 1
ATOM 943 O O . ASN A 1 116 ? 5.236 -7.981 -2.351 1.00 75.75 116 ASN A O 1
ATOM 947 N N . LEU A 1 117 ? 5.356 -6.805 -0.431 1.00 78.56 117 LEU A N 1
ATOM 948 C CA . LEU A 1 117 ? 6.524 -7.510 0.096 1.00 78.56 117 LEU A CA 1
ATOM 949 C C . LEU A 1 117 ? 6.230 -8.997 0.341 1.00 78.56 117 LEU A C 1
ATOM 951 O O . LEU A 1 117 ? 6.978 -9.860 -0.118 1.00 78.56 117 LEU A O 1
ATOM 955 N N . VAL A 1 118 ? 5.135 -9.311 1.042 1.00 79.19 118 VAL A N 1
ATOM 956 C CA . VAL A 1 118 ? 4.754 -10.696 1.367 1.00 79.19 118 VAL A CA 1
ATOM 957 C C . VAL A 1 118 ? 4.420 -11.480 0.102 1.00 79.19 118 VAL A C 1
ATOM 959 O O . VAL A 1 118 ? 4.883 -12.605 -0.055 1.00 79.19 118 VAL A O 1
ATOM 962 N N . HIS A 1 119 ? 3.656 -10.896 -0.818 1.00 73.06 119 HIS A N 1
ATOM 963 C CA . HIS A 1 119 ? 3.300 -11.519 -2.087 1.00 73.06 119 HIS A CA 1
ATOM 964 C C . HIS A 1 119 ? 4.546 -11.821 -2.924 1.00 73.06 119 HIS A C 1
ATOM 966 O O . HIS A 1 119 ? 4.718 -12.955 -3.364 1.00 73.06 119 HIS A O 1
ATOM 972 N N . SER A 1 120 ? 5.450 -10.850 -3.081 1.00 68.56 120 SER A N 1
ATOM 973 C CA . SER A 1 120 ? 6.709 -11.039 -3.815 1.00 68.56 120 SER A CA 1
ATOM 974 C C . SER A 1 120 ? 7.569 -12.143 -3.207 1.00 68.56 120 SER A C 1
ATOM 976 O O . SER A 1 120 ? 8.072 -13.010 -3.919 1.00 68.56 120 SER A O 1
ATOM 978 N N . PHE A 1 121 ? 7.668 -12.166 -1.878 1.00 73.94 121 PHE A N 1
ATOM 979 C CA . PHE A 1 121 ? 8.407 -13.195 -1.159 1.00 73.94 121 PHE A CA 1
ATOM 980 C C . PHE A 1 121 ? 7.786 -14.591 -1.336 1.00 73.94 121 PHE A C 1
ATOM 982 O O . PHE A 1 121 ? 8.497 -15.561 -1.605 1.00 73.94 121 PHE A O 1
ATOM 989 N N . LEU A 1 122 ? 6.457 -14.703 -1.230 1.00 74.81 122 LEU A N 1
ATOM 990 C CA . LEU A 1 122 ? 5.735 -15.960 -1.441 1.00 74.81 122 LEU A CA 1
ATOM 991 C C . LEU A 1 122 ? 5.902 -16.462 -2.877 1.00 74.81 122 LEU A C 1
ATOM 993 O O . LEU A 1 122 ? 6.206 -17.637 -3.074 1.00 74.81 122 LEU A O 1
ATOM 997 N N . VAL A 1 123 ? 5.756 -15.588 -3.875 1.00 68.38 123 VAL A N 1
ATOM 998 C CA . VAL A 1 123 ? 5.967 -15.936 -5.287 1.00 68.38 123 VAL A CA 1
ATOM 999 C C . VAL A 1 123 ? 7.401 -16.415 -5.519 1.00 68.38 123 VAL A C 1
ATOM 1001 O O . VAL A 1 123 ? 7.583 -17.467 -6.130 1.00 68.38 123 VAL A O 1
ATOM 1004 N N . GLY A 1 124 ? 8.406 -15.726 -4.971 1.00 68.44 124 GLY A N 1
ATOM 1005 C CA . GLY A 1 124 ? 9.810 -16.141 -5.068 1.00 68.44 124 GLY A CA 1
ATOM 1006 C C . GLY A 1 124 ? 10.054 -17.552 -4.519 1.00 68.44 124 GLY A C 1
ATOM 1007 O O . GLY A 1 124 ? 10.724 -18.365 -5.156 1.00 68.44 124 GLY A O 1
ATOM 1008 N N . ILE A 1 125 ? 9.435 -17.893 -3.382 1.00 74.50 125 ILE A N 1
ATOM 1009 C CA . ILE A 1 125 ? 9.531 -19.234 -2.783 1.00 74.50 125 ILE A CA 1
ATOM 1010 C C . ILE A 1 125 ? 8.790 -20.289 -3.614 1.00 74.50 125 ILE A C 1
ATOM 1012 O O . ILE A 1 125 ? 9.351 -21.350 -3.895 1.00 74.50 125 ILE A O 1
ATOM 1016 N N . PHE A 1 126 ? 7.537 -20.030 -3.998 1.00 71.38 126 PHE A N 1
ATOM 1017 C CA . PHE A 1 126 ? 6.697 -21.022 -4.676 1.00 71.38 126 PHE A CA 1
ATOM 1018 C C . PHE A 1 126 ? 7.138 -21.291 -6.117 1.00 71.38 126 PHE A C 1
ATOM 1020 O O . PHE A 1 126 ? 7.104 -22.440 -6.557 1.00 71.38 126 PHE A O 1
ATOM 1027 N N . TYR A 1 127 ? 7.591 -20.263 -6.834 1.00 71.56 127 TYR A N 1
ATOM 1028 C CA . TYR A 1 127 ? 7.983 -20.370 -8.241 1.00 71.56 127 TYR A CA 1
ATOM 1029 C C . TYR A 1 127 ? 9.494 -20.533 -8.449 1.00 71.56 127 TYR A C 1
ATOM 1031 O O . TYR A 1 127 ? 9.933 -20.617 -9.595 1.00 71.56 127 TYR A O 1
ATOM 1039 N N . LYS A 1 128 ? 10.292 -20.616 -7.368 1.00 58.41 128 LYS A N 1
ATOM 1040 C CA . LYS A 1 128 ? 11.766 -20.722 -7.404 1.00 58.41 128 LYS A CA 1
ATOM 1041 C C . LYS A 1 128 ? 12.417 -19.708 -8.352 1.00 58.41 128 LYS A C 1
ATOM 1043 O O . LYS A 1 128 ? 13.418 -20.014 -9.001 1.00 58.41 128 LYS A O 1
ATOM 1048 N N . GLN A 1 129 ? 11.835 -18.518 -8.464 1.00 58.75 129 GLN A N 1
ATOM 1049 C CA . GLN A 1 129 ? 12.451 -17.456 -9.243 1.00 58.75 129 GLN A CA 1
ATOM 1050 C C . GLN A 1 129 ? 13.639 -16.889 -8.452 1.00 58.75 129 GLN A C 1
ATOM 1052 O O . GLN A 1 129 ? 13.562 -16.806 -7.225 1.00 58.75 129 GLN A O 1
ATOM 1057 N N . PRO A 1 130 ? 14.744 -16.512 -9.122 1.00 50.34 130 PRO A N 1
ATOM 1058 C CA . PRO A 1 130 ? 15.898 -15.895 -8.460 1.00 50.34 130 PRO A CA 1
ATOM 1059 C C . PRO A 1 130 ? 15.553 -14.545 -7.810 1.00 50.34 130 PRO A C 1
ATOM 1061 O O . PRO A 1 130 ? 16.294 -14.057 -6.957 1.00 50.34 130 PRO A O 1
ATOM 1064 N N . ASP A 1 131 ? 14.404 -13.981 -8.175 1.00 55.62 131 ASP A N 1
ATOM 1065 C CA . ASP A 1 131 ? 13.941 -12.685 -7.733 1.00 55.62 131 ASP A CA 1
ATOM 1066 C C . ASP A 1 131 ? 12.911 -12.800 -6.609 1.00 55.62 131 ASP A C 1
ATOM 1068 O O . ASP A 1 131 ? 11.733 -13.083 -6.818 1.00 55.62 131 ASP A O 1
ATOM 1072 N N . PHE A 1 132 ? 13.370 -12.538 -5.389 1.00 54.66 132 PHE A N 1
ATOM 1073 C CA . PHE A 1 132 ? 12.542 -12.540 -4.177 1.00 54.66 132 PHE A CA 1
ATOM 1074 C C . PHE A 1 132 ? 11.785 -11.221 -3.950 1.00 54.66 132 PHE A C 1
ATOM 1076 O O . PHE A 1 132 ? 11.049 -11.083 -2.973 1.00 54.66 132 PHE A O 1
ATOM 1083 N N . PHE A 1 133 ? 11.974 -10.248 -4.843 1.00 55.81 133 PHE A N 1
ATOM 1084 C CA . PHE A 1 133 ? 11.434 -8.898 -4.745 1.00 55.81 133 PHE A CA 1
ATOM 1085 C C . PHE A 1 133 ? 10.785 -8.539 -6.080 1.00 55.81 133 PHE A C 1
ATOM 1087 O O . PHE A 1 133 ? 11.423 -8.615 -7.129 1.00 55.81 133 PHE A O 1
ATOM 1094 N N . GLY A 1 134 ? 9.502 -8.200 -6.044 1.00 52.72 134 GLY A N 1
ATOM 1095 C CA . GLY A 1 134 ? 8.696 -7.816 -7.194 1.00 52.72 134 GLY A CA 1
ATOM 1096 C C . GLY A 1 134 ? 7.875 -6.573 -6.871 1.00 52.72 134 GLY A C 1
ATOM 1097 O O . GLY A 1 134 ? 7.916 -6.067 -5.750 1.00 52.72 134 GLY A O 1
ATOM 1098 N N . GLY A 1 135 ? 7.135 -6.086 -7.863 1.00 58.25 135 GLY A N 1
ATOM 1099 C CA . GLY A 1 135 ? 6.339 -4.868 -7.746 1.00 58.25 135 GLY A CA 1
ATOM 1100 C C . GLY A 1 135 ? 7.112 -3.592 -8.071 1.00 58.25 135 GLY A C 1
ATOM 1101 O O . GLY A 1 135 ? 8.281 -3.614 -8.463 1.00 58.25 135 GLY A O 1
ATOM 1102 N N . ASP A 1 136 ? 6.413 -2.475 -7.907 1.00 51.75 136 ASP A N 1
ATOM 1103 C CA . ASP A 1 136 ? 6.871 -1.138 -8.271 1.00 51.75 136 ASP A CA 1
ATOM 1104 C C . ASP A 1 136 ? 8.165 -0.748 -7.522 1.00 51.75 136 ASP A C 1
ATOM 1106 O O . ASP A 1 136 ? 9.090 -0.144 -8.064 1.00 51.75 136 ASP A O 1
ATOM 1110 N N . GLU A 1 137 ? 8.317 -1.172 -6.268 1.00 55.44 137 GLU A N 1
ATOM 1111 C CA . GLU A 1 137 ? 9.458 -0.777 -5.436 1.00 55.44 137 GLU A CA 1
ATOM 1112 C C . GLU A 1 137 ? 10.794 -1.440 -5.858 1.00 55.44 137 GLU A C 1
ATOM 1114 O O . GLU A 1 137 ? 11.881 -0.928 -5.551 1.00 55.44 137 GLU A O 1
ATOM 1119 N N . ARG A 1 138 ? 10.731 -2.556 -6.601 1.00 58.81 138 ARG A N 1
ATOM 1120 C CA . ARG A 1 138 ? 11.902 -3.267 -7.138 1.00 58.81 138 ARG A CA 1
ATOM 1121 C C . ARG A 1 138 ? 12.565 -2.479 -8.266 1.00 58.81 138 ARG A C 1
ATOM 1123 O O . ARG A 1 138 ? 13.767 -2.236 -8.206 1.00 58.81 138 ARG A O 1
ATOM 1130 N N . TYR A 1 139 ? 11.788 -2.033 -9.252 1.00 58.47 139 TYR A N 1
ATOM 1131 C CA . TYR A 1 139 ? 12.323 -1.272 -10.385 1.00 58.47 139 TYR A CA 1
ATOM 1132 C C . TYR A 1 139 ? 12.878 0.089 -9.943 1.00 58.47 139 TYR A C 1
ATOM 1134 O O . TYR A 1 139 ? 13.873 0.551 -10.492 1.00 58.47 139 TYR A O 1
ATOM 1142 N N 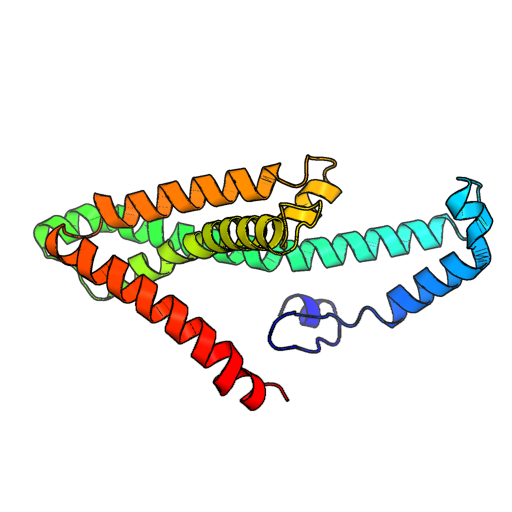. ILE A 1 140 ? 12.304 0.709 -8.902 1.00 58.94 140 ILE A N 1
ATOM 1143 C CA . ILE A 1 140 ? 12.877 1.926 -8.301 1.00 58.94 140 ILE A CA 1
ATOM 1144 C C . ILE A 1 140 ? 14.244 1.614 -7.675 1.00 58.94 140 ILE A C 1
ATOM 1146 O O . ILE A 1 140 ? 15.190 2.379 -7.846 1.00 58.94 140 ILE A O 1
ATOM 1150 N N . SER A 1 141 ? 14.375 0.486 -6.972 1.00 53.28 141 SER A N 1
ATOM 1151 C CA . SER A 1 141 ? 15.654 0.077 -6.376 1.00 53.28 141 SER A CA 1
ATOM 1152 C C . SER A 1 141 ? 16.715 -0.188 -7.448 1.00 53.28 141 SER A C 1
ATOM 1154 O O . SER A 1 141 ? 17.831 0.313 -7.325 1.00 53.28 141 SER A O 1
ATOM 1156 N N . GLU A 1 142 ? 16.355 -0.895 -8.522 1.00 59.31 142 GLU A N 1
ATOM 1157 C CA . GLU A 1 142 ? 17.246 -1.162 -9.658 1.00 59.31 142 GLU A CA 1
ATOM 1158 C C . GLU A 1 142 ? 17.657 0.129 -10.381 1.00 59.31 142 GLU A C 1
ATOM 1160 O O . GLU A 1 142 ? 18.832 0.300 -10.701 1.00 59.31 142 GLU A O 1
ATOM 1165 N N . TYR A 1 143 ? 16.739 1.088 -10.541 1.00 59.31 143 TYR A N 1
ATOM 1166 C CA . TYR A 1 143 ? 17.041 2.386 -11.148 1.00 59.31 143 TYR A CA 1
ATOM 1167 C C . TYR A 1 143 ? 18.053 3.211 -10.340 1.00 59.31 143 TYR A C 1
ATOM 1169 O O . TYR A 1 143 ? 18.926 3.866 -10.906 1.00 59.31 143 TYR A O 1
ATOM 1177 N N . TYR A 1 144 ? 17.981 3.160 -9.009 1.00 58.41 144 TYR A N 1
ATOM 1178 C CA . TYR A 1 144 ? 18.955 3.820 -8.134 1.00 58.41 144 TYR A CA 1
ATOM 1179 C C . TYR A 1 144 ? 20.235 2.992 -7.903 1.00 58.41 144 TYR A C 1
ATOM 1181 O O . TYR A 1 144 ? 21.084 3.397 -7.107 1.00 58.41 144 TYR A O 1
ATOM 1189 N N . GLY A 1 145 ? 20.395 1.845 -8.577 1.00 58.81 145 GLY A N 1
ATOM 1190 C CA . GLY A 1 145 ? 21.541 0.945 -8.402 1.00 58.81 145 GLY A CA 1
ATOM 1191 C C . GLY A 1 145 ? 21.601 0.290 -7.016 1.00 58.81 145 GLY A C 1
ATOM 1192 O O . GLY A 1 145 ? 22.662 -0.158 -6.579 1.00 58.81 145 GLY A O 1
ATOM 1193 N N . LEU A 1 146 ? 20.480 0.269 -6.296 1.00 60.00 146 LEU A N 1
ATOM 1194 C CA . LEU A 1 146 ? 20.340 -0.353 -4.986 1.00 60.00 146 LEU A CA 1
ATOM 1195 C C . LEU A 1 146 ? 19.920 -1.815 -5.144 1.00 60.00 146 LEU A C 1
ATOM 1197 O O . LEU A 1 146 ? 19.297 -2.207 -6.129 1.00 60.00 146 LEU A O 1
ATOM 1201 N N . TYR A 1 147 ? 20.227 -2.636 -4.137 1.00 67.00 147 TYR A N 1
ATOM 1202 C CA . TYR A 1 147 ? 19.764 -4.021 -4.121 1.00 67.00 147 TYR A CA 1
ATOM 1203 C C . TYR A 1 147 ? 18.226 -4.053 -4.236 1.00 67.00 147 TYR A C 1
ATOM 1205 O O . TYR A 1 147 ? 17.577 -3.333 -3.468 1.00 67.00 147 TYR A O 1
ATOM 1213 N N . PRO A 1 148 ? 17.637 -4.878 -5.127 1.00 61.59 148 PRO A N 1
ATOM 1214 C CA . PRO A 1 148 ? 16.207 -4.858 -5.466 1.00 61.59 148 PRO A CA 1
ATOM 1215 C C . PRO A 1 148 ? 15.262 -5.044 -4.272 1.00 61.59 148 PRO A C 1
ATOM 1217 O O . PRO A 1 148 ? 14.100 -4.661 -4.345 1.00 61.59 148 PRO A O 1
ATOM 1220 N N . GLY A 1 149 ? 15.749 -5.589 -3.153 1.00 62.41 149 GLY A N 1
ATOM 1221 C CA . GLY A 1 149 ? 14.981 -5.715 -1.913 1.00 62.41 149 GLY A CA 1
ATOM 1222 C C . GLY A 1 149 ? 15.026 -4.510 -0.973 1.00 62.41 149 GLY A C 1
ATOM 1223 O O . GLY A 1 149 ? 14.266 -4.481 -0.014 1.00 62.41 149 GLY A O 1
ATOM 1224 N N . THR A 1 150 ? 15.877 -3.508 -1.202 1.00 71.56 150 THR A N 1
ATOM 1225 C CA . THR A 1 150 ? 16.130 -2.438 -0.217 1.00 71.56 150 THR A CA 1
ATOM 1226 C C . THR A 1 150 ? 14.880 -1.605 0.066 1.00 71.56 150 THR A C 1
ATOM 1228 O O . THR A 1 150 ? 14.455 -1.516 1.217 1.00 71.56 150 THR A O 1
ATOM 1231 N N . LEU A 1 151 ? 14.260 -1.025 -0.967 1.00 70.25 151 LEU A N 1
ATOM 1232 C CA . LEU A 1 151 ? 13.036 -0.236 -0.797 1.00 70.25 151 LEU A CA 1
ATOM 1233 C C . LEU A 1 151 ? 11.822 -1.088 -0.395 1.00 70.25 151 LEU A C 1
ATOM 1235 O O . LEU A 1 151 ? 11.176 -0.704 0.583 1.00 70.25 151 LEU A O 1
ATOM 1239 N N . PRO A 1 152 ? 11.537 -2.245 -1.036 1.00 72.56 152 PRO A N 1
ATOM 1240 C CA . PRO A 1 152 ? 10.420 -3.097 -0.626 1.00 72.56 152 PRO A CA 1
ATOM 1241 C C . PRO A 1 152 ? 10.503 -3.532 0.843 1.00 72.56 152 PRO A C 1
ATOM 1243 O O . PRO A 1 152 ? 9.501 -3.516 1.556 1.00 72.56 152 PRO A O 1
ATOM 1246 N N . ILE A 1 153 ? 11.698 -3.894 1.332 1.00 76.50 153 ILE A N 1
ATOM 1247 C CA . ILE A 1 153 ? 11.888 -4.307 2.728 1.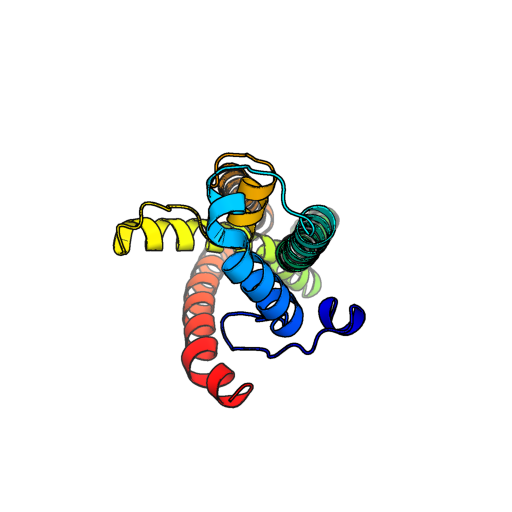00 76.50 153 ILE A CA 1
ATOM 1248 C C . ILE A 1 153 ? 11.669 -3.123 3.672 1.00 76.50 153 ILE A C 1
ATOM 1250 O O . ILE A 1 153 ? 10.958 -3.266 4.664 1.00 76.50 153 ILE A O 1
ATOM 1254 N N . ILE A 1 154 ? 12.252 -1.955 3.387 1.00 82.00 154 ILE A N 1
ATOM 1255 C CA . ILE A 1 154 ? 12.115 -0.779 4.259 1.00 82.00 154 ILE A CA 1
ATOM 1256 C C . ILE A 1 154 ? 10.652 -0.332 4.339 1.00 82.00 154 ILE A C 1
ATOM 1258 O O . ILE A 1 154 ? 10.131 -0.141 5.440 1.00 82.00 154 ILE A O 1
ATOM 1262 N N . LEU A 1 155 ? 9.981 -0.195 3.193 1.00 80.50 155 LEU A N 1
ATOM 1263 C CA . LEU A 1 155 ? 8.585 0.240 3.128 1.00 80.50 155 LEU A CA 1
ATOM 1264 C C . LEU A 1 155 ? 7.639 -0.804 3.723 1.00 80.50 155 LEU A C 1
ATOM 1266 O O . LEU A 1 155 ? 6.753 -0.442 4.495 1.00 80.50 155 LEU A O 1
ATOM 1270 N N . GLY A 1 156 ? 7.873 -2.092 3.467 1.00 82.50 156 GLY A N 1
ATOM 1271 C CA . GLY A 1 156 ? 7.100 -3.173 4.071 1.00 82.50 156 GLY A CA 1
ATOM 1272 C C . GLY A 1 156 ? 7.269 -3.247 5.592 1.00 82.50 156 GLY A C 1
ATOM 1273 O O . GLY A 1 156 ? 6.281 -3.393 6.309 1.00 82.50 156 GLY A O 1
ATOM 1274 N N . ILE A 1 157 ? 8.486 -3.075 6.124 1.00 85.38 157 ILE A N 1
ATOM 1275 C CA . ILE A 1 157 ? 8.716 -3.026 7.578 1.00 85.38 157 ILE A CA 1
ATOM 1276 C C . ILE A 1 157 ? 8.036 -1.799 8.192 1.00 85.38 157 ILE A C 1
ATOM 1278 O O . ILE A 1 157 ? 7.362 -1.926 9.214 1.00 85.38 157 ILE A O 1
ATOM 1282 N N . LEU A 1 158 ? 8.173 -0.619 7.581 1.00 85.88 158 LEU A N 1
ATOM 1283 C CA . LEU A 1 158 ? 7.505 0.595 8.057 1.00 85.88 158 LEU A CA 1
ATOM 1284 C C . LEU A 1 158 ? 5.983 0.438 8.040 1.00 85.88 158 LEU A C 1
ATOM 1286 O O . LEU A 1 158 ? 5.331 0.730 9.043 1.00 85.88 158 LEU A O 1
ATOM 1290 N N . GLY A 1 159 ? 5.425 -0.085 6.949 1.00 85.56 159 GLY A N 1
ATOM 1291 C CA . GLY A 1 159 ? 3.998 -0.366 6.831 1.00 85.56 159 GLY A CA 1
ATOM 1292 C C . GLY A 1 159 ? 3.515 -1.369 7.875 1.00 85.56 159 GLY A C 1
ATOM 1293 O O . GLY A 1 159 ? 2.461 -1.169 8.483 1.00 85.56 159 GLY A O 1
ATOM 1294 N N . LEU A 1 160 ? 4.309 -2.400 8.173 1.00 87.00 160 LEU A N 1
ATOM 1295 C CA . LEU A 1 160 ? 4.003 -3.369 9.223 1.00 87.00 160 LEU A CA 1
ATOM 1296 C C . LEU A 1 160 ? 3.998 -2.710 10.608 1.00 87.00 160 LEU A C 1
ATOM 1298 O O . LEU A 1 160 ? 3.055 -2.884 11.373 1.00 87.00 160 LEU A O 1
ATOM 1302 N N . LEU A 1 161 ? 5.015 -1.912 10.936 1.00 88.31 161 LEU A N 1
ATOM 1303 C CA . LEU A 1 161 ? 5.083 -1.210 12.221 1.00 88.31 161 LEU A CA 1
ATOM 1304 C C . LEU A 1 161 ? 3.915 -0.236 12.400 1.00 88.31 161 LEU A C 1
ATOM 1306 O O . LEU A 1 161 ? 3.312 -0.183 13.472 1.00 88.31 161 LEU A O 1
ATOM 1310 N N . ILE A 1 162 ? 3.566 0.499 11.346 1.00 86.75 162 ILE A N 1
ATOM 1311 C CA . ILE A 1 162 ? 2.446 1.440 11.333 1.00 86.75 162 ILE A CA 1
ATOM 1312 C C . ILE A 1 162 ? 1.113 0.711 11.521 1.00 86.75 162 ILE A C 1
ATOM 1314 O O . ILE A 1 162 ? 0.308 1.106 12.363 1.00 86.75 162 ILE A O 1
ATOM 1318 N N . THR A 1 163 ? 0.871 -0.365 10.774 1.00 85.62 163 THR A N 1
ATOM 1319 C CA . THR A 1 163 ? -0.383 -1.130 10.873 1.00 85.62 163 THR A CA 1
ATOM 1320 C C . THR A 1 163 ? -0.525 -1.800 12.238 1.00 85.62 163 THR A C 1
ATOM 1322 O O . THR A 1 163 ? -1.589 -1.709 12.854 1.00 85.62 163 THR A O 1
ATOM 1325 N N . LEU A 1 164 ? 0.554 -2.374 12.781 1.00 87.44 164 LEU A N 1
ATOM 1326 C CA . LEU A 1 164 ? 0.584 -2.898 14.149 1.00 87.44 164 LEU A CA 1
ATOM 1327 C C . LEU A 1 164 ? 0.318 -1.797 15.181 1.00 87.44 164 LEU A C 1
ATOM 1329 O O . LEU A 1 164 ? -0.447 -2.012 16.121 1.00 87.44 164 LEU A O 1
ATOM 1333 N N . PHE A 1 165 ? 0.899 -0.609 15.003 1.00 87.81 165 PHE A N 1
ATOM 1334 C CA . PHE A 1 165 ? 0.635 0.532 15.874 1.00 87.81 165 PHE A CA 1
ATOM 1335 C C . PHE A 1 165 ? -0.847 0.922 15.848 1.00 87.81 165 PHE A C 1
ATOM 1337 O O . PHE A 1 165 ? -1.455 1.063 16.906 1.00 87.81 165 PHE A O 1
ATOM 1344 N N . VAL A 1 166 ? -1.467 1.030 14.673 1.00 85.88 166 VAL A N 1
ATOM 1345 C CA . VAL A 1 166 ? -2.894 1.367 14.555 1.00 85.88 166 VAL A CA 1
ATOM 1346 C C . VAL A 1 166 ? -3.767 0.309 15.238 1.00 85.88 166 VAL A C 1
ATOM 1348 O O . VAL A 1 166 ? -4.625 0.648 16.056 1.00 85.88 166 VAL A O 1
ATOM 1351 N N . ILE A 1 167 ? -3.513 -0.976 14.985 1.00 85.56 167 ILE A N 1
ATOM 1352 C CA . ILE A 1 167 ? -4.315 -2.075 15.540 1.00 85.56 167 ILE A CA 1
ATOM 1353 C C . ILE A 1 167 ? -4.149 -2.185 17.058 1.00 85.56 167 ILE A C 1
ATOM 1355 O O . ILE A 1 167 ? -5.134 -2.267 17.785 1.00 85.56 167 ILE A O 1
ATOM 1359 N N . PHE A 1 168 ? -2.922 -2.177 17.572 1.00 86.00 168 PHE A N 1
ATOM 1360 C CA . PHE A 1 168 ? -2.701 -2.445 18.993 1.00 86.00 168 PHE A CA 1
ATOM 1361 C C . PHE A 1 168 ? -2.777 -1.201 19.877 1.00 86.00 168 PHE A C 1
ATOM 1363 O O . PHE A 1 168 ? -3.066 -1.329 21.070 1.00 86.00 168 PHE A O 1
ATOM 1370 N N . ARG A 1 169 ? -2.515 -0.005 19.330 1.00 84.31 169 ARG A N 1
ATOM 1371 C CA . ARG A 1 169 ? -2.449 1.242 20.107 1.00 84.31 169 ARG A CA 1
ATOM 1372 C C . ARG A 1 169 ? -3.675 2.134 19.963 1.00 84.31 169 ARG A C 1
ATOM 1374 O O . ARG A 1 169 ? -3.937 2.884 20.899 1.00 84.31 169 ARG A O 1
ATOM 1381 N N . ILE A 1 170 ? -4.376 2.092 18.829 1.00 83.31 170 ILE A N 1
ATOM 1382 C CA . ILE A 1 170 ? -5.502 2.997 18.542 1.00 83.31 170 ILE A CA 1
ATOM 1383 C C . ILE A 1 170 ? -6.839 2.267 18.685 1.00 83.31 170 ILE A C 1
ATOM 1385 O O . ILE A 1 170 ? -7.773 2.799 19.281 1.00 83.31 170 ILE A O 1
ATOM 1389 N N . LEU A 1 171 ? -6.935 1.035 18.181 1.00 83.31 171 LEU A N 1
ATOM 1390 C CA . LEU A 1 171 ? -8.150 0.229 18.296 1.00 83.31 171 LEU A CA 1
ATOM 1391 C C . LEU A 1 171 ? -8.365 -0.291 19.736 1.00 83.31 171 LEU A C 1
ATOM 1393 O O . LEU A 1 171 ? -7.432 -0.834 20.343 1.00 83.31 171 LEU A O 1
ATOM 1397 N N . PRO A 1 172 ? -9.600 -0.200 20.280 1.00 81.62 172 PRO A N 1
ATOM 1398 C CA . PRO A 1 172 ? -9.946 -0.776 21.575 1.00 81.62 172 PRO A CA 1
ATOM 1399 C C . PRO A 1 172 ? -9.676 -2.280 21.593 1.00 81.62 172 PRO A C 1
ATOM 1401 O O . PRO A 1 172 ? -10.024 -2.981 20.644 1.00 81.62 172 PRO A O 1
ATOM 1404 N N . LYS A 1 173 ? -9.134 -2.804 22.702 1.00 81.19 173 LYS A N 1
ATOM 1405 C CA . LYS A 1 173 ? -8.744 -4.225 22.832 1.00 81.19 173 LYS A CA 1
ATOM 1406 C C . LYS A 1 173 ? -9.852 -5.214 22.448 1.00 81.19 173 LYS A C 1
ATOM 1408 O O . LYS A 1 173 ? -9.563 -6.255 21.871 1.00 81.19 173 LYS A O 1
ATOM 1413 N N . ALA A 1 174 ? -11.112 -4.873 22.723 1.00 83.69 174 ALA A N 1
ATOM 1414 C CA . ALA A 1 174 ? -12.265 -5.708 22.386 1.00 83.69 174 ALA A CA 1
ATOM 1415 C C . ALA A 1 174 ? -12.510 -5.852 20.869 1.00 83.69 174 ALA A C 1
ATOM 1417 O O . ALA A 1 174 ? -13.086 -6.845 20.436 1.00 83.69 174 ALA A O 1
ATOM 1418 N N . LEU A 1 175 ? -12.069 -4.883 20.059 1.00 82.88 175 LEU A N 1
ATOM 1419 C CA . LEU A 1 175 ? -12.307 -4.834 18.612 1.00 82.88 175 LEU A CA 1
ATOM 1420 C C . LEU A 1 175 ? -11.112 -5.312 17.779 1.00 82.88 175 LEU A C 1
ATOM 1422 O O . LEU A 1 175 ? -11.268 -5.539 16.584 1.00 82.88 175 LEU A O 1
ATOM 1426 N N . GLN A 1 176 ? -9.946 -5.534 18.392 1.00 87.56 176 GLN A N 1
ATOM 1427 C CA . GLN A 1 176 ? -8.723 -5.936 17.686 1.00 87.56 176 GLN A CA 1
ATOM 1428 C C . GLN A 1 176 ? -8.870 -7.288 16.975 1.00 87.56 176 GLN A C 1
ATOM 1430 O O . GLN A 1 176 ? -8.586 -7.392 15.785 1.00 87.56 176 GLN A O 1
ATOM 1435 N N . ILE A 1 177 ? -9.358 -8.315 17.680 1.00 86.44 177 ILE A N 1
ATOM 1436 C CA . ILE A 1 177 ? -9.544 -9.657 17.104 1.00 86.44 177 ILE A CA 1
ATOM 1437 C C . ILE A 1 177 ? -10.602 -9.639 15.982 1.00 86.44 177 ILE A C 1
ATOM 1439 O O . ILE A 1 177 ? -10.278 -10.094 14.883 1.00 86.44 177 ILE A O 1
ATOM 1443 N N . PRO A 1 178 ? -11.823 -9.085 16.185 1.00 87.25 178 PRO A N 1
ATOM 1444 C CA . PRO A 1 178 ? -12.807 -8.965 15.109 1.00 87.25 178 PRO A CA 1
ATOM 1445 C C . PRO A 1 178 ? -12.267 -8.238 13.880 1.00 87.25 178 PRO A C 1
ATOM 1447 O O . PRO A 1 178 ? -12.554 -8.653 12.765 1.00 87.25 178 PRO A O 1
ATOM 1450 N N . PHE A 1 179 ? -11.469 -7.187 14.084 1.00 86.44 179 PHE A N 1
ATOM 1451 C CA . PHE A 1 179 ? -10.891 -6.389 13.009 1.00 86.44 179 PHE A CA 1
ATOM 1452 C C . PHE A 1 179 ? -9.842 -7.154 12.193 1.00 86.44 179 PHE A C 1
ATOM 1454 O O . PHE A 1 179 ? -9.840 -7.086 10.969 1.00 86.44 179 PHE A O 1
ATOM 1461 N N . ILE A 1 180 ? -8.968 -7.922 12.848 1.00 86.19 180 ILE A N 1
ATOM 1462 C CA . ILE A 1 180 ? -7.977 -8.755 12.150 1.00 86.19 180 ILE A CA 1
ATOM 1463 C C . ILE A 1 180 ? -8.680 -9.864 11.356 1.00 86.19 180 ILE A C 1
ATOM 1465 O O . ILE A 1 180 ? -8.347 -10.107 10.196 1.00 86.19 180 ILE A O 1
ATOM 1469 N N . VAL A 1 181 ? -9.675 -10.520 11.959 1.00 85.31 181 VAL A N 1
ATOM 1470 C CA . VAL A 1 181 ? -10.432 -11.599 11.308 1.00 85.31 181 VAL A CA 1
ATOM 1471 C C . VAL A 1 181 ? -11.246 -11.065 10.130 1.00 85.31 181 VAL A C 1
ATOM 1473 O O . VAL A 1 181 ? -11.222 -11.660 9.053 1.00 85.31 181 VAL A O 1
ATOM 1476 N N . SER A 1 182 ? -11.927 -9.928 10.293 1.00 84.62 182 SER A N 1
ATOM 1477 C CA . SER A 1 182 ? -12.663 -9.291 9.200 1.00 84.62 182 SER A CA 1
ATOM 1478 C C . SER A 1 182 ? -11.728 -8.786 8.103 1.00 84.62 182 SER A C 1
ATOM 1480 O O . SER A 1 182 ? -12.074 -8.905 6.933 1.00 84.62 182 SER A O 1
ATOM 1482 N N . GLY A 1 183 ? -10.531 -8.306 8.450 1.00 81.88 183 GLY A N 1
ATOM 1483 C CA . GLY A 1 183 ? -9.491 -7.932 7.494 1.00 81.88 183 GLY A CA 1
ATOM 1484 C C . GLY A 1 183 ? -9.007 -9.115 6.652 1.00 81.88 183 GLY A C 1
ATOM 1485 O O . GLY A 1 183 ? -8.910 -8.995 5.435 1.00 81.88 183 GLY A O 1
ATOM 1486 N N . LEU A 1 184 ? -8.776 -10.279 7.267 1.00 82.69 184 LEU A N 1
ATOM 1487 C CA . LEU A 1 184 ? -8.402 -11.507 6.552 1.00 82.69 184 LEU A CA 1
ATOM 1488 C C . LEU A 1 184 ? -9.513 -11.988 5.615 1.00 82.69 184 LEU A C 1
ATOM 1490 O O . LEU A 1 184 ? -9.271 -12.221 4.430 1.00 82.69 184 LEU A O 1
ATOM 1494 N N . ILE A 1 185 ? -10.739 -12.110 6.130 1.00 83.38 185 ILE A N 1
ATOM 1495 C CA . ILE A 1 185 ? -11.889 -12.568 5.341 1.00 83.38 185 ILE A CA 1
ATOM 1496 C C . ILE A 1 185 ? -12.191 -11.571 4.221 1.00 83.38 185 ILE A C 1
ATOM 1498 O O . ILE A 1 185 ? -12.389 -11.973 3.076 1.00 83.38 185 ILE A O 1
ATOM 1502 N N . GLY A 1 186 ? -12.192 -10.277 4.535 1.00 81.12 186 GLY A N 1
ATOM 1503 C CA . GLY A 1 186 ? -12.434 -9.195 3.588 1.00 81.12 186 GLY A CA 1
ATOM 1504 C C . GLY A 1 186 ? -11.350 -9.093 2.521 1.00 81.12 186 GLY A C 1
ATOM 1505 O O . GLY A 1 186 ? -11.682 -8.898 1.359 1.00 81.12 186 GLY A O 1
ATOM 1506 N N . GLY A 1 187 ? -10.078 -9.296 2.874 1.00 75.94 187 GLY A N 1
ATOM 1507 C CA . GLY A 1 187 ? -8.964 -9.296 1.924 1.00 75.94 187 GLY A CA 1
ATOM 1508 C C . GLY A 1 187 ? -9.047 -10.448 0.924 1.00 75.94 187 GLY A C 1
ATOM 1509 O O . GLY A 1 187 ? -8.968 -10.222 -0.282 1.00 75.94 187 GLY A O 1
ATOM 1510 N N . ILE A 1 188 ? -9.290 -11.672 1.405 1.00 78.62 188 ILE A N 1
ATOM 1511 C CA . ILE A 1 188 ? -9.458 -12.853 0.541 1.00 78.62 188 ILE A CA 1
ATOM 1512 C C . ILE A 1 188 ? -10.704 -12.700 -0.335 1.00 78.62 188 ILE A C 1
ATOM 1514 O O . ILE A 1 188 ? -10.645 -12.902 -1.547 1.00 78.62 188 ILE A O 1
ATOM 1518 N N . SER A 1 189 ? -11.829 -12.305 0.264 1.00 77.12 189 SER A N 1
ATOM 1519 C CA . SER A 1 189 ? -13.087 -12.119 -0.465 1.00 77.12 189 SER A CA 1
ATOM 1520 C C . SER A 1 189 ? -12.969 -10.998 -1.491 1.00 77.12 189 SER A C 1
ATOM 1522 O O . SER A 1 189 ? -13.434 -11.154 -2.611 1.00 77.12 189 SER A O 1
ATOM 1524 N N . GLY A 1 190 ? -12.310 -9.894 -1.140 1.00 77.50 190 GLY A N 1
ATOM 1525 C CA . GLY A 1 190 ? -12.056 -8.769 -2.033 1.00 77.50 190 GLY A CA 1
ATOM 1526 C C . GLY A 1 190 ? -11.196 -9.172 -3.223 1.00 77.50 190 GLY A C 1
ATOM 1527 O O . GLY A 1 190 ? -11.570 -8.878 -4.353 1.00 77.50 190 GLY A O 1
ATOM 1528 N N . TYR A 1 191 ? -10.110 -9.917 -2.993 1.00 71.25 191 TYR A N 1
ATOM 1529 C CA . TYR A 1 191 ? -9.279 -10.460 -4.069 1.00 71.25 191 TYR A CA 1
ATOM 1530 C C . TYR A 1 191 ? -10.095 -11.351 -5.015 1.00 71.25 191 TYR A C 1
ATOM 1532 O O . TYR A 1 191 ? -10.054 -11.160 -6.226 1.00 71.25 191 TYR A O 1
ATOM 1540 N N . ILE A 1 192 ? -10.895 -12.277 -4.479 1.00 75.56 192 ILE A N 1
ATOM 1541 C CA . ILE A 1 192 ? -11.729 -13.175 -5.292 1.00 75.56 192 ILE A CA 1
ATOM 1542 C C . ILE A 1 192 ? -12.801 -12.393 -6.060 1.00 75.56 192 ILE A C 1
ATOM 1544 O O . ILE A 1 192 ? -12.951 -12.581 -7.262 1.00 75.56 192 ILE A O 1
ATOM 1548 N N . ILE A 1 193 ? -13.539 -11.503 -5.395 1.00 77.38 193 ILE A N 1
ATOM 1549 C CA . ILE A 1 193 ? -14.603 -10.701 -6.018 1.00 77.38 193 ILE A CA 1
ATOM 1550 C C . ILE A 1 193 ? -14.029 -9.821 -7.123 1.00 77.38 193 ILE A C 1
ATOM 1552 O O . ILE A 1 193 ? -14.644 -9.698 -8.181 1.00 77.38 193 ILE A O 1
ATOM 1556 N N . TRP A 1 194 ? -12.850 -9.243 -6.897 1.00 69.62 194 TRP A N 1
ATOM 1557 C CA . TRP A 1 194 ? -12.133 -8.496 -7.914 1.00 69.62 194 TRP A CA 1
ATOM 1558 C C . TRP A 1 194 ? -11.797 -9.462 -9.078 1.00 69.62 194 TRP A C 1
ATOM 1560 O O . TRP A 1 194 ? -12.463 -9.459 -10.117 1.00 69.62 194 TRP A O 1
ATOM 1570 N N . PHE A 1 195 ? -10.868 -10.397 -8.883 1.00 64.88 195 PHE A N 1
ATOM 1571 C CA . PHE A 1 195 ? -10.331 -11.249 -9.956 1.00 64.88 195 PHE A CA 1
ATOM 1572 C C . PHE A 1 195 ? -11.324 -12.171 -10.663 1.00 64.88 195 PHE A C 1
ATOM 1574 O O . PHE A 1 195 ? -11.066 -12.528 -11.809 1.00 64.88 195 PHE A O 1
ATOM 1581 N N . HIS A 1 196 ? -12.441 -12.558 -10.046 1.00 67.56 196 HIS A N 1
ATOM 1582 C CA . HIS A 1 196 ? -13.419 -13.452 -10.679 1.00 67.56 196 HIS A CA 1
ATOM 1583 C C . HIS A 1 196 ? -14.720 -12.786 -11.127 1.00 67.56 196 HIS A C 1
ATOM 1585 O O . HIS A 1 196 ? -15.392 -13.350 -11.986 1.00 67.56 196 HIS A O 1
ATOM 1591 N N . VAL A 1 197 ? -15.117 -11.641 -10.562 1.00 67.06 197 VAL A N 1
ATOM 1592 C CA . VAL A 1 197 ? -16.470 -11.101 -10.794 1.00 67.06 197 VAL A CA 1
ATOM 1593 C C . VAL A 1 197 ? -16.422 -9.703 -11.380 1.00 67.06 197 VAL A C 1
ATOM 1595 O O . VAL A 1 197 ? -16.930 -9.466 -12.472 1.00 67.06 197 VAL A O 1
ATOM 1598 N N . VAL A 1 198 ? -15.826 -8.767 -10.651 1.00 65.56 198 VAL A N 1
ATOM 1599 C CA . VAL A 1 198 ? -15.907 -7.343 -10.983 1.00 65.56 198 VAL A CA 1
ATOM 1600 C C . VAL A 1 198 ? -14.999 -7.018 -12.162 1.00 65.56 198 VAL A C 1
ATOM 1602 O O . VAL A 1 198 ? -15.364 -6.215 -13.015 1.00 65.56 198 VAL A O 1
ATOM 1605 N N . GLY A 1 199 ? -13.845 -7.668 -12.253 1.00 60.19 199 GLY A N 1
ATOM 1606 C CA . GLY A 1 199 ? -12.872 -7.365 -13.292 1.00 60.19 199 GLY A CA 1
ATOM 1607 C C . GLY A 1 199 ? -13.223 -7.726 -14.696 1.00 60.19 199 GLY A C 1
ATOM 1608 O O . GLY A 1 199 ? -13.222 -6.832 -15.540 1.00 60.19 199 GLY A O 1
ATOM 1609 N N . PRO A 1 200 ? -13.588 -8.990 -14.933 1.00 61.41 200 PRO A N 1
ATOM 1610 C CA . PRO A 1 200 ? -14.049 -9.415 -16.243 1.00 61.41 200 PRO A CA 1
ATOM 1611 C C . PRO A 1 200 ? -15.284 -8.630 -16.713 1.00 61.41 200 PRO A C 1
ATOM 1613 O O . PRO A 1 200 ? -15.566 -8.588 -17.904 1.00 61.41 200 PRO A O 1
ATOM 1616 N N . PHE A 1 201 ? -16.042 -8.032 -15.784 1.00 62.62 201 PHE A N 1
ATOM 1617 C CA . PHE A 1 201 ? -17.268 -7.300 -16.090 1.00 62.62 201 PHE A CA 1
ATOM 1618 C C . PHE A 1 201 ? -17.046 -5.809 -16.399 1.00 62.62 201 PHE A C 1
ATOM 1620 O O . PHE A 1 201 ? -17.757 -5.253 -17.232 1.00 62.62 201 PHE A O 1
ATOM 1627 N N . LEU A 1 202 ? -16.095 -5.147 -15.729 1.00 53.88 202 LEU A N 1
ATOM 1628 C CA . LEU A 1 202 ? -15.817 -3.713 -15.915 1.00 53.88 202 LEU A CA 1
ATOM 1629 C C . LEU A 1 202 ? -14.775 -3.419 -17.000 1.00 53.88 202 LEU A C 1
ATOM 1631 O O . LEU A 1 202 ? -14.820 -2.340 -17.585 1.00 53.88 202 LEU A O 1
ATOM 1635 N N . LEU A 1 203 ? -13.851 -4.346 -17.254 1.00 45.75 203 LEU A N 1
ATOM 1636 C CA . LEU A 1 203 ? -12.797 -4.221 -18.263 1.00 45.75 203 LEU A CA 1
ATOM 1637 C C . LEU A 1 203 ? -12.708 -5.536 -19.062 1.00 45.75 203 LEU A C 1
ATOM 1639 O O . LEU A 1 203 ? -11.907 -6.400 -18.695 1.00 45.75 203 LEU A O 1
ATOM 1643 N N . PRO A 1 204 ? -13.565 -5.724 -20.086 1.00 47.31 204 PRO A N 1
ATOM 1644 C CA . PRO A 1 204 ? -13.409 -6.803 -21.060 1.00 47.31 204 PRO A CA 1
ATOM 1645 C C . PRO A 1 204 ? -12.172 -6.615 -21.950 1.00 47.31 204 PRO A C 1
ATOM 1647 O O . PRO A 1 204 ? -11.758 -5.453 -22.172 1.00 47.31 204 PRO A O 1
#

Radius of gyration: 21.69 Å; chains: 1; bounding box: 48×35×63 Å

Foldseek 3Di:
DVVVVVPWDWQDALPDTDTPCVVLVVVLVVVCVVCVVCVVVVHDDPCVVVNVVSVVVVLVVLLCVLVVLVVVLVVQLVQLVVVLVVCQVVCVVPNDDPVNVVSLVSNLSLVVLLCQLVVLQVCCVVVVDPGSHDGSQQSVCVVVVHHSCPRSVVSNVVSVVSNCCCLVPRDDPVCSVVVVVCCVVVVVVVVCCSVPPPRVVPRD

Organism: NCBI:txid1028746